Protein AF-A0A3P7KL81-F1 (afdb_monomer_lite)

Sequence (242 aa):
MMVVNSFQVENILLTAARTQEATVTPHLFKLIFSFYMKRSDFESAARAQYEYAFVLRTQAEQTPDLLLRRRDALAVASTLLDLLPEEDRFLSFPHVLDEEIESEGAMESSADITQEMIDVAMGDVIADELNMETPKRTATRKRMFILSAEKLCEEWVIANARVALLSTGEVPPTEPREIVDSLISIKNYDVALDVCRHCDVSICDVLYAVTREAIMVDADPPETPPGWVQLNQRRAGKLCIK

Radius of gyration: 22.72 Å; chains: 1; bounding box: 72×42×72 Å

Secondary structure (DSSP, 8-state):
-----HHHHHHHHHHHHHHS-TT-SS-HHHHHHHHHHHTT-HHHHHHHHHHHHHHHHT-SS--HHHHHHHHHHHHHHHHHHHTS-GGG-EEEEEE---------------PPPPHHHHHHHHHGGGS------PPP------EEEEEEHHHHHHHHHHHHHHHHHGGGSSPPPSSHHHHHHHHHHTT-HHHHHHHHHHTT--SHHHHHHHHHHHHHHHHS--SS--HHHHHHHHHHHHHT--

InterPro domains:
  IPR021717 Nucleoporin Nup120/160 [PTHR21286] (8-199)
  IPR056535 NUP160, middle TPR domain [PF23354] (8-83)

Organism: Strongylus vulgaris (NCBI:txid40348)

Foldseek 3Di:
DDPPPPVVVLVVLLVVLLPDQLPDPPGSLVVSLVVCVVVVNLLSNLVSLQSSLVSLVLDPDNDLVSLVSSLVSLVSSLVSLVVDDPVRSKHKDFQQDPDPPPDDDDDDDDDDDDPVNVNVSSVVVPDDDDDDDDDDPDPGPTDIDIGGSLNSLLVSLQSVLQSVLVVVVDRRDNDLASSLVSCLVVVVLVSSVSSVVRPVDDCVVSVVSVVVVVVVCVVPPDPDHDPNVVVVVVVVVVVPPD

pLDDT: mean 75.13, std 22.26, range [27.27, 97.0]

Structu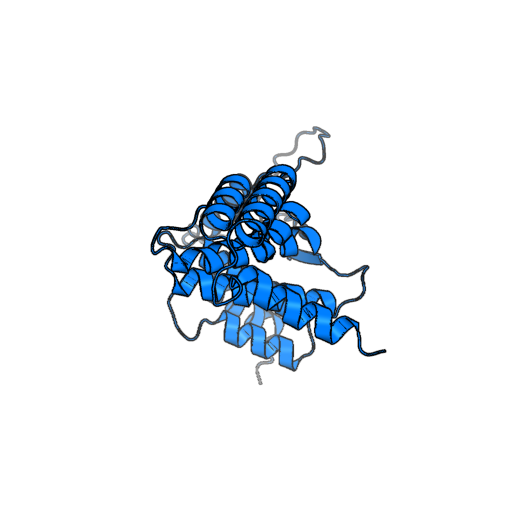re (mmCIF, N/CA/C/O backbone):
data_AF-A0A3P7KL81-F1
#
_entry.id   AF-A0A3P7KL81-F1
#
loop_
_atom_site.group_PDB
_atom_site.id
_atom_site.type_symbol
_atom_site.label_atom_id
_atom_site.label_alt_id
_atom_site.label_comp_id
_atom_site.label_asym_id
_atom_site.label_entity_id
_atom_site.label_seq_id
_atom_site.pdbx_PDB_ins_code
_atom_site.Cartn_x
_atom_site.Cartn_y
_atom_site.Cartn_z
_atom_site.occupancy
_atom_site.B_iso_or_equiv
_atom_site.auth_seq_id
_atom_site.auth_comp_id
_atom_site.auth_asym_id
_atom_site.auth_atom_id
_atom_site.pdbx_PDB_model_num
ATOM 1 N N . MET A 1 1 ? 13.864 -4.286 -44.455 1.00 34.56 1 MET A N 1
ATOM 2 C CA . MET A 1 1 ? 12.922 -4.629 -43.372 1.00 34.56 1 MET A CA 1
ATOM 3 C C . MET A 1 1 ? 13.719 -4.552 -42.078 1.00 34.56 1 MET A C 1
ATOM 5 O O . MET A 1 1 ? 14.526 -5.434 -41.825 1.00 34.56 1 MET A O 1
ATOM 9 N N . MET A 1 2 ? 13.663 -3.416 -41.378 1.00 36.50 2 MET A N 1
ATOM 10 C CA . MET A 1 2 ? 14.463 -3.201 -40.169 1.00 36.50 2 MET A CA 1
ATOM 11 C C . MET A 1 2 ? 13.857 -4.029 -39.040 1.00 36.50 2 MET A C 1
ATOM 13 O O . MET A 1 2 ? 12.772 -3.716 -38.557 1.00 36.50 2 MET A O 1
ATOM 17 N N . VAL A 1 3 ? 14.553 -5.091 -38.641 1.00 41.28 3 VAL A N 1
ATOM 18 C CA . VAL A 1 3 ? 14.348 -5.721 -37.337 1.00 41.28 3 VAL A CA 1
ATOM 19 C C . VAL A 1 3 ? 14.893 -4.722 -36.325 1.00 41.28 3 VAL A C 1
ATOM 21 O O . VAL A 1 3 ? 16.061 -4.774 -35.952 1.00 41.28 3 VAL A O 1
ATOM 24 N N . VAL A 1 4 ? 14.085 -3.722 -35.971 1.00 49.28 4 VAL A N 1
ATOM 25 C CA . VAL A 1 4 ? 14.384 -2.904 -34.799 1.00 49.28 4 VAL A CA 1
ATOM 26 C C . VAL A 1 4 ? 14.346 -3.882 -33.635 1.00 49.28 4 VAL A C 1
ATOM 28 O O . VAL A 1 4 ? 13.334 -4.548 -33.412 1.00 49.28 4 VAL A O 1
ATOM 31 N N . ASN A 1 5 ? 15.492 -4.056 -32.985 1.00 58.38 5 ASN A N 1
ATOM 32 C CA . ASN A 1 5 ? 15.657 -5.010 -31.902 1.00 58.38 5 ASN A CA 1
ATOM 33 C C . ASN A 1 5 ? 14.595 -4.677 -30.844 1.00 58.38 5 ASN A C 1
ATOM 35 O O . ASN A 1 5 ? 14.585 -3.557 -30.336 1.00 58.38 5 ASN A O 1
ATOM 39 N N . SER A 1 6 ? 13.676 -5.596 -30.544 1.00 63.47 6 SER A N 1
ATOM 40 C CA . SER A 1 6 ? 12.559 -5.347 -29.612 1.00 63.47 6 SER A CA 1
ATOM 41 C C . SER A 1 6 ? 13.048 -4.793 -28.269 1.00 63.47 6 SER A C 1
ATOM 43 O O . SER A 1 6 ? 12.445 -3.880 -27.715 1.00 63.47 6 SER A O 1
ATOM 45 N N . PHE A 1 7 ? 14.221 -5.254 -27.836 1.00 66.62 7 PHE A N 1
ATOM 46 C CA . PHE A 1 7 ? 14.947 -4.781 -26.660 1.00 66.62 7 PHE A CA 1
ATOM 47 C C . PHE A 1 7 ? 15.371 -3.300 -26.718 1.00 66.62 7 PHE A C 1
ATOM 49 O O . PHE A 1 7 ? 15.352 -2.604 -25.709 1.00 66.62 7 PHE A O 1
ATOM 56 N N . GLN A 1 8 ? 15.749 -2.783 -27.893 1.00 73.38 8 GLN A N 1
ATOM 57 C CA . GLN A 1 8 ? 16.114 -1.369 -28.046 1.00 73.38 8 GLN A CA 1
ATOM 58 C C . GLN A 1 8 ? 14.891 -0.463 -27.916 1.00 73.38 8 GLN A C 1
ATOM 60 O O . GLN A 1 8 ? 14.969 0.574 -27.266 1.00 73.38 8 GLN A O 1
ATOM 65 N N . VAL A 1 9 ? 13.759 -0.866 -28.500 1.00 76.38 9 VAL A N 1
ATOM 66 C CA . VAL A 1 9 ? 12.502 -0.110 -28.392 1.00 76.38 9 VAL A CA 1
ATOM 67 C C . VAL A 1 9 ? 12.025 -0.077 -26.944 1.00 76.38 9 VAL A C 1
ATOM 69 O O . VAL A 1 9 ? 11.626 0.972 -26.456 1.00 76.38 9 VAL A O 1
ATOM 72 N N . GLU A 1 10 ? 12.114 -1.208 -26.248 1.00 78.12 10 GLU A N 1
ATOM 73 C CA . GLU A 1 10 ? 11.740 -1.332 -24.840 1.00 78.12 10 GLU A CA 1
ATOM 74 C C . GLU A 1 10 ? 12.553 -0.393 -23.941 1.00 78.12 10 GLU A C 1
ATOM 76 O O . GLU A 1 10 ? 11.970 0.375 -23.179 1.00 78.12 10 GLU A O 1
ATOM 81 N N . ASN A 1 11 ? 13.879 -0.359 -24.106 1.00 76.94 11 ASN A N 1
ATOM 82 C CA . ASN A 1 11 ? 14.737 0.556 -23.351 1.00 76.94 11 ASN A CA 1
ATOM 83 C C . ASN A 1 11 ? 14.434 2.028 -23.653 1.00 76.94 11 ASN A C 1
ATOM 85 O O . ASN A 1 11 ? 14.380 2.834 -22.731 1.00 76.94 11 ASN A O 1
ATOM 89 N N . ILE A 1 12 ? 14.192 2.386 -24.920 1.00 81.81 12 ILE A N 1
ATOM 90 C CA . ILE A 1 12 ? 13.828 3.762 -25.293 1.00 81.81 12 ILE A CA 1
ATOM 91 C C . ILE A 1 12 ? 12.500 4.162 -24.642 1.00 81.81 12 ILE A C 1
ATOM 93 O O . ILE A 1 12 ? 12.385 5.264 -24.109 1.00 81.81 12 ILE A O 1
ATOM 97 N N . LEU A 1 13 ? 11.503 3.272 -24.658 1.00 83.00 13 LEU A N 1
ATOM 98 C CA . LEU A 1 13 ? 10.205 3.525 -24.034 1.00 83.00 13 LEU A CA 1
ATOM 99 C C . LEU A 1 13 ? 10.315 3.639 -22.512 1.00 83.00 13 LEU A C 1
ATOM 101 O O . LEU A 1 13 ? 9.676 4.516 -21.941 1.00 83.00 13 LEU A O 1
A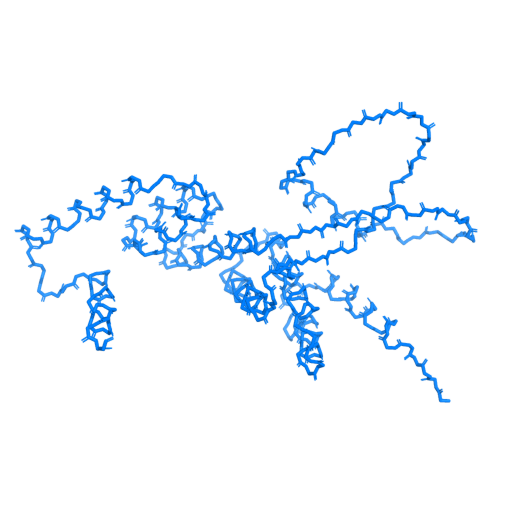TOM 105 N N . LEU A 1 14 ? 11.126 2.804 -21.859 1.00 81.88 14 LEU A N 1
ATOM 106 C CA . LEU A 1 14 ? 11.373 2.894 -20.417 1.00 81.88 14 LEU A CA 1
ATOM 107 C C . LEU A 1 14 ? 12.063 4.211 -20.050 1.00 81.88 14 LEU A C 1
ATOM 109 O O . LEU A 1 14 ? 11.601 4.902 -19.147 1.00 81.88 14 LEU A O 1
ATOM 113 N N . THR A 1 15 ? 13.107 4.609 -20.781 1.00 82.44 15 THR A N 1
ATOM 114 C CA . THR A 1 15 ? 13.774 5.901 -20.561 1.00 82.44 15 THR A CA 1
ATOM 115 C C . THR A 1 15 ? 12.809 7.066 -20.771 1.00 82.44 15 THR A C 1
ATOM 117 O O . THR A 1 15 ? 12.726 7.947 -19.922 1.00 82.44 15 THR A O 1
ATOM 120 N N . ALA A 1 16 ? 12.012 7.042 -21.843 1.00 82.94 16 ALA A N 1
ATOM 121 C CA . ALA A 1 16 ? 11.000 8.065 -22.096 1.00 82.94 16 ALA A CA 1
ATOM 122 C C . ALA A 1 16 ? 9.890 8.083 -21.030 1.00 82.94 16 ALA A C 1
ATOM 124 O O . ALA A 1 16 ? 9.348 9.138 -20.722 1.00 82.94 16 ALA A O 1
ATOM 125 N N . ALA A 1 17 ? 9.539 6.929 -20.454 1.00 83.25 17 ALA A N 1
ATOM 126 C CA . ALA A 1 17 ? 8.537 6.844 -19.396 1.00 83.25 17 ALA A CA 1
ATOM 127 C C . ALA A 1 17 ? 9.056 7.422 -18.076 1.00 83.25 17 ALA A C 1
ATOM 129 O O . ALA A 1 17 ? 8.276 8.002 -17.329 1.00 83.25 17 ALA A O 1
ATOM 130 N N . ARG A 1 18 ? 10.356 7.286 -17.798 1.00 81.88 18 ARG A N 1
ATOM 131 C CA . ARG A 1 18 ? 11.005 7.848 -16.604 1.00 81.88 18 ARG A CA 1
ATOM 132 C C . ARG A 1 18 ? 11.120 9.370 -16.657 1.00 81.88 18 ARG A C 1
ATOM 134 O O . ARG A 1 18 ? 11.041 10.008 -15.616 1.00 81.88 18 ARG A O 1
ATOM 141 N N . THR A 1 19 ? 11.288 9.944 -17.848 1.00 80.94 19 THR A N 1
ATOM 142 C CA . THR A 1 19 ? 11.385 11.401 -18.047 1.00 80.94 19 THR A CA 1
ATOM 143 C C . THR A 1 19 ? 10.033 12.081 -18.259 1.00 80.94 19 THR A C 1
ATOM 145 O O . THR A 1 19 ? 9.950 13.308 -18.260 1.00 80.94 19 THR A O 1
ATOM 148 N N . GLN A 1 20 ? 8.963 11.306 -18.448 1.00 81.25 20 GLN A N 1
ATOM 149 C CA . GLN A 1 20 ? 7.618 11.836 -18.611 1.00 81.25 20 GLN A CA 1
ATOM 150 C C . GLN A 1 20 ? 7.089 12.423 -17.294 1.00 81.25 20 GLN A C 1
ATOM 152 O O . GLN A 1 20 ? 7.238 11.835 -16.226 1.00 81.25 20 GLN A O 1
ATOM 157 N N . GLU A 1 21 ? 6.397 13.561 -17.379 1.00 76.88 21 GLU A N 1
ATOM 158 C CA . GLU A 1 21 ? 5.685 14.125 -16.233 1.00 76.88 21 GLU A CA 1
ATOM 159 C C . GLU A 1 21 ? 4.601 13.162 -15.719 1.00 76.88 21 GLU A C 1
ATOM 161 O O . GLU A 1 21 ? 3.738 12.688 -16.468 1.00 76.88 21 GLU A O 1
ATOM 166 N N . ALA A 1 22 ? 4.591 12.929 -14.406 1.00 73.75 22 ALA A N 1
ATOM 167 C CA . ALA A 1 22 ? 3.709 11.956 -13.761 1.00 73.75 22 ALA A CA 1
ATOM 168 C C . ALA A 1 22 ? 2.204 12.278 -13.889 1.00 73.75 22 ALA A C 1
ATOM 170 O O . ALA A 1 22 ? 1.345 11.400 -13.735 1.00 73.75 22 ALA A O 1
ATOM 171 N N . THR A 1 23 ? 1.874 13.539 -14.171 1.00 74.69 23 THR A N 1
ATOM 172 C CA . THR A 1 23 ? 0.508 14.055 -14.339 1.00 74.69 23 THR A CA 1
ATOM 173 C C . THR A 1 23 ? -0.091 13.705 -15.706 1.00 74.69 23 THR A C 1
ATOM 175 O O . THR A 1 23 ? -1.320 13.685 -15.860 1.00 74.69 23 THR A O 1
ATOM 178 N N . VAL A 1 24 ? 0.739 13.357 -16.698 1.00 80.94 24 VAL A N 1
ATOM 179 C CA . VAL A 1 24 ? 0.282 13.067 -18.060 1.00 80.94 24 VAL A CA 1
ATOM 180 C C . VAL A 1 24 ? -0.557 11.793 -18.083 1.00 80.94 24 VAL A C 1
ATOM 182 O O . VAL A 1 24 ? -0.181 10.733 -17.579 1.00 80.94 24 VAL A O 1
ATOM 185 N N . THR A 1 25 ? -1.739 11.894 -18.692 1.00 79.56 25 THR A N 1
ATOM 186 C CA . THR A 1 25 ? -2.688 10.786 -18.804 1.00 79.56 25 THR A CA 1
ATOM 187 C C . THR A 1 25 ? -3.046 10.573 -20.283 1.00 79.56 25 THR A C 1
ATOM 189 O O . THR A 1 25 ? -3.575 11.500 -20.891 1.00 79.56 25 THR A O 1
ATOM 192 N N . PRO A 1 26 ? -2.809 9.384 -20.879 1.00 79.25 26 PRO A N 1
ATOM 193 C CA . PRO A 1 26 ? -2.227 8.175 -20.288 1.00 79.25 26 PRO A CA 1
ATOM 194 C C . PRO A 1 26 ? -0.693 8.241 -20.145 1.00 79.25 26 PRO A C 1
ATOM 196 O O . PRO A 1 26 ? 0.009 8.676 -21.052 1.00 79.25 26 PRO A O 1
ATOM 199 N N . HIS A 1 27 ? -0.181 7.750 -19.013 1.00 85.94 27 HIS A N 1
ATOM 200 C CA . HIS A 1 27 ? 1.258 7.645 -18.753 1.00 85.94 27 HIS A CA 1
ATOM 201 C C . HIS A 1 27 ? 1.883 6.478 -19.534 1.00 85.94 27 HIS A C 1
ATOM 203 O O . HIS A 1 27 ? 1.263 5.414 -19.643 1.00 85.94 27 HIS A O 1
ATOM 209 N N . LEU A 1 28 ? 3.115 6.628 -20.028 1.00 86.12 28 LEU A N 1
ATOM 210 C CA . LEU A 1 28 ? 3.773 5.636 -20.885 1.00 86.12 28 LEU A CA 1
ATOM 211 C C . LEU A 1 28 ? 4.013 4.297 -20.172 1.00 86.12 28 LEU A C 1
ATOM 213 O O . LEU A 1 28 ? 3.846 3.241 -20.781 1.00 86.12 28 LEU A O 1
ATOM 217 N N . PHE A 1 29 ? 4.255 4.312 -18.857 1.00 87.25 29 PHE A N 1
ATOM 218 C CA . PHE A 1 29 ? 4.287 3.091 -18.038 1.00 87.25 29 PHE A CA 1
ATOM 219 C C . PHE A 1 29 ? 3.019 2.232 -18.149 1.00 87.25 29 PHE A C 1
ATOM 221 O O . PHE A 1 29 ? 3.119 1.011 -18.095 1.00 87.25 29 PHE A O 1
ATOM 228 N N . LYS A 1 30 ? 1.832 2.815 -18.382 1.00 87.06 30 LYS A N 1
ATOM 229 C CA . LYS A 1 30 ? 0.606 2.023 -18.607 1.00 87.06 30 LYS A CA 1
ATOM 230 C C . LYS A 1 30 ? 0.660 1.256 -19.928 1.00 87.06 30 LYS A C 1
ATOM 232 O O . LYS A 1 30 ? 0.188 0.121 -19.995 1.00 87.06 30 LYS A O 1
ATOM 237 N N . LEU A 1 31 ? 1.244 1.856 -20.968 1.00 88.19 31 LEU A N 1
ATOM 238 C CA . LEU A 1 31 ? 1.453 1.195 -22.255 1.00 88.19 31 LEU A CA 1
ATOM 239 C C . LEU A 1 31 ? 2.475 0.061 -22.111 1.00 88.19 31 LEU A C 1
ATOM 241 O O . LEU A 1 31 ? 2.194 -1.063 -22.524 1.00 88.19 31 LEU A O 1
ATOM 245 N N . ILE A 1 32 ? 3.609 0.339 -21.466 1.00 88.69 32 ILE A N 1
ATOM 246 C CA . ILE A 1 32 ? 4.675 -0.640 -21.207 1.00 88.69 32 ILE A CA 1
ATOM 247 C C . ILE A 1 32 ? 4.139 -1.820 -20.385 1.00 88.69 32 ILE A C 1
ATOM 249 O O . ILE A 1 32 ? 4.298 -2.976 -20.770 1.00 88.69 32 ILE A O 1
ATOM 253 N N . PHE A 1 33 ? 3.396 -1.537 -19.316 1.00 89.81 33 PHE A N 1
ATOM 254 C CA . PHE A 1 33 ? 2.709 -2.552 -18.525 1.00 89.81 33 PHE A CA 1
ATOM 255 C C . PHE A 1 33 ? 1.780 -3.427 -19.376 1.00 89.81 33 PHE A C 1
ATOM 257 O O . PHE A 1 33 ? 1.834 -4.654 -19.300 1.00 89.81 33 PHE A O 1
ATOM 264 N N . SER A 1 34 ? 0.942 -2.815 -20.223 1.00 88.69 34 SER A N 1
ATOM 265 C CA . SER A 1 34 ? 0.023 -3.568 -21.084 1.00 88.69 34 SER A CA 1
ATOM 266 C C . SER A 1 34 ? 0.760 -4.486 -22.066 1.00 88.69 34 SER A C 1
ATOM 268 O O . SER A 1 34 ? 0.289 -5.587 -22.354 1.00 88.69 34 SER A O 1
ATOM 270 N N . PHE A 1 35 ? 1.940 -4.070 -22.534 1.00 89.25 35 PHE A N 1
ATOM 271 C CA . PHE A 1 35 ? 2.803 -4.871 -23.392 1.00 89.25 35 PHE A CA 1
ATOM 272 C C . PHE A 1 35 ? 3.376 -6.090 -22.654 1.00 89.25 35 PHE A C 1
ATOM 274 O O . PHE A 1 35 ? 3.275 -7.204 -23.172 1.00 89.25 35 PHE A O 1
ATOM 281 N N . TYR A 1 36 ? 3.896 -5.922 -21.434 1.00 89.94 36 TYR A N 1
ATOM 282 C CA . TYR A 1 36 ? 4.396 -7.044 -20.628 1.00 89.94 36 TYR A CA 1
ATOM 283 C C . TYR A 1 36 ? 3.291 -8.027 -20.236 1.00 89.94 36 TYR A C 1
ATOM 285 O O . TYR A 1 36 ? 3.453 -9.237 -20.405 1.00 89.94 36 TYR A O 1
ATOM 293 N N . MET A 1 37 ? 2.117 -7.522 -19.847 1.00 89.81 37 MET A N 1
ATOM 294 C CA . MET A 1 37 ? 0.949 -8.359 -19.555 1.00 89.81 37 MET A CA 1
ATOM 295 C C . MET A 1 37 ? 0.522 -9.207 -20.758 1.00 89.81 37 MET A C 1
ATOM 297 O O . MET A 1 37 ? 0.142 -10.365 -20.597 1.00 89.81 37 MET A O 1
ATOM 301 N N . LYS A 1 38 ? 0.613 -8.668 -21.984 1.00 90.38 38 LYS A N 1
ATOM 302 C CA . LYS A 1 38 ? 0.333 -9.430 -23.213 1.00 90.38 38 LYS A CA 1
ATOM 303 C C . LYS A 1 38 ? 1.352 -10.533 -23.491 1.00 90.38 38 LYS A C 1
ATOM 305 O O . LYS A 1 38 ? 1.001 -11.501 -24.160 1.00 90.38 38 LYS A O 1
ATOM 310 N N . ARG A 1 39 ? 2.582 -10.395 -22.996 1.00 89.00 39 ARG A N 1
ATOM 311 C CA . ARG A 1 39 ? 3.653 -11.395 -23.119 1.00 89.00 39 ARG A CA 1
ATOM 312 C C . ARG A 1 39 ? 3.687 -12.384 -21.952 1.00 89.00 39 ARG A C 1
ATOM 314 O O . ARG A 1 39 ? 4.533 -13.270 -21.969 1.00 89.00 39 ARG A O 1
ATOM 321 N N . SER A 1 40 ? 2.785 -12.235 -20.977 1.00 88.00 40 SER A N 1
ATOM 322 C CA . SER A 1 40 ? 2.790 -12.996 -19.721 1.00 88.00 40 SER A CA 1
ATOM 323 C C . SER A 1 40 ? 4.110 -12.872 -18.949 1.00 88.00 40 SER A C 1
ATOM 325 O O . SER A 1 40 ? 4.486 -13.778 -18.215 1.00 88.00 40 SER A O 1
ATOM 327 N N . ASP A 1 41 ? 4.805 -11.745 -19.117 1.00 88.44 41 ASP A N 1
ATOM 328 C CA . ASP A 1 41 ? 6.008 -11.414 -18.358 1.00 88.44 41 ASP A CA 1
ATOM 329 C C . ASP A 1 41 ? 5.595 -10.626 -17.109 1.00 88.44 41 ASP A C 1
ATOM 331 O O . ASP A 1 41 ? 5.440 -9.401 -17.141 1.00 88.44 41 ASP A O 1
ATOM 335 N N . PHE A 1 42 ? 5.316 -11.356 -16.028 1.00 89.12 42 PHE A N 1
ATOM 336 C CA . PHE A 1 42 ? 4.807 -10.775 -14.785 1.00 89.12 42 PHE A CA 1
ATOM 337 C C . PHE A 1 42 ? 5.886 -10.029 -13.996 1.00 89.12 42 PHE A C 1
ATOM 339 O O . PHE A 1 42 ? 5.568 -9.013 -13.382 1.00 89.12 42 PHE A O 1
ATOM 346 N N . GLU A 1 43 ? 7.148 -10.465 -14.060 1.00 88.44 43 GLU A N 1
ATOM 347 C CA . GLU A 1 43 ? 8.267 -9.790 -13.391 1.00 88.44 43 GLU A CA 1
ATOM 348 C C . GLU A 1 43 ? 8.486 -8.396 -13.994 1.00 88.44 43 GLU A C 1
ATOM 350 O O . GLU A 1 43 ? 8.481 -7.390 -13.280 1.00 88.44 43 GLU A O 1
ATOM 355 N N . SER A 1 44 ? 8.590 -8.305 -15.324 1.00 87.50 44 SER A N 1
ATOM 356 C CA . SER A 1 44 ? 8.765 -7.017 -16.003 1.00 87.50 44 SER A CA 1
ATOM 357 C C . SER A 1 44 ? 7.527 -6.125 -15.871 1.00 87.50 44 SER A C 1
ATOM 359 O O . SER A 1 44 ? 7.653 -4.906 -15.732 1.00 87.50 44 SER A O 1
ATOM 361 N N . ALA A 1 45 ? 6.324 -6.712 -15.846 1.00 90.12 45 ALA A N 1
ATOM 362 C CA . ALA A 1 45 ? 5.090 -5.976 -15.582 1.00 90.12 45 ALA A CA 1
ATOM 363 C C . ALA A 1 45 ? 5.053 -5.388 -14.160 1.00 90.12 45 ALA A C 1
ATOM 365 O O . ALA A 1 45 ? 4.692 -4.219 -13.998 1.00 90.12 45 ALA A O 1
ATOM 366 N N . ALA A 1 46 ? 5.447 -6.167 -13.148 1.00 90.19 46 ALA A N 1
ATOM 367 C CA . ALA A 1 46 ? 5.533 -5.720 -11.761 1.00 90.19 46 ALA A CA 1
ATOM 368 C C . ALA A 1 46 ? 6.589 -4.619 -11.598 1.00 90.19 46 ALA A C 1
ATOM 370 O O . ALA A 1 46 ? 6.304 -3.580 -11.002 1.00 90.19 46 ALA A O 1
ATOM 371 N N . ARG A 1 47 ? 7.762 -4.785 -12.225 1.00 88.56 47 ARG A N 1
ATOM 372 C CA . ARG A 1 47 ? 8.825 -3.770 -12.274 1.00 88.56 47 ARG A CA 1
ATOM 373 C C . ARG A 1 47 ? 8.323 -2.454 -12.865 1.00 88.56 47 ARG A C 1
ATOM 375 O O . ARG A 1 47 ? 8.507 -1.407 -12.256 1.00 88.56 47 ARG A O 1
ATOM 382 N N . ALA A 1 48 ? 7.646 -2.497 -14.013 1.00 89.44 48 ALA A N 1
ATOM 383 C CA . ALA A 1 48 ? 7.118 -1.297 -14.662 1.00 89.44 48 ALA A CA 1
ATOM 384 C C . ALA A 1 48 ? 6.083 -0.558 -13.794 1.00 89.44 48 ALA A C 1
ATOM 386 O O . ALA A 1 48 ? 6.049 0.671 -13.783 1.00 89.44 48 ALA A O 1
ATOM 387 N N . GLN A 1 49 ? 5.243 -1.292 -13.055 1.00 91.44 49 GLN A N 1
ATOM 388 C CA . GLN A 1 49 ? 4.280 -0.694 -12.124 1.00 91.44 49 GLN A CA 1
ATOM 389 C C . GLN A 1 49 ? 4.955 -0.104 -10.887 1.00 91.44 49 GLN A C 1
ATOM 391 O O . GLN A 1 49 ? 4.559 0.968 -10.431 1.00 91.44 49 GLN A O 1
ATOM 396 N N . TYR A 1 50 ? 6.001 -0.753 -10.377 1.00 90.56 50 TYR A N 1
ATOM 397 C CA . TYR A 1 50 ? 6.796 -0.203 -9.287 1.00 90.56 50 TYR A CA 1
ATOM 398 C C . TYR A 1 50 ? 7.541 1.073 -9.703 1.00 90.56 50 TYR A C 1
ATOM 400 O O . TYR A 1 50 ? 7.467 2.075 -8.997 1.00 90.56 50 TYR A O 1
ATOM 408 N N . GLU A 1 51 ? 8.185 1.094 -10.876 1.00 87.44 51 GLU A N 1
ATOM 409 C CA . GLU A 1 51 ? 8.823 2.312 -11.401 1.00 87.44 51 GLU A CA 1
ATOM 410 C C . GLU A 1 51 ? 7.801 3.441 -11.588 1.00 87.44 51 GLU A C 1
ATOM 412 O O . GLU A 1 51 ? 8.074 4.590 -11.244 1.00 87.44 51 GLU A O 1
ATOM 417 N N . TYR A 1 52 ? 6.590 3.123 -12.054 1.00 89.25 52 TYR A N 1
ATOM 418 C CA . TYR A 1 52 ? 5.517 4.110 -12.128 1.00 89.25 52 TYR A CA 1
ATOM 419 C C . TYR A 1 52 ? 5.133 4.656 -10.747 1.00 89.25 52 TYR A C 1
ATOM 421 O O . TYR A 1 52 ? 5.030 5.870 -10.573 1.00 89.25 52 TYR A O 1
ATOM 429 N N . ALA A 1 53 ? 4.957 3.783 -9.751 1.00 89.06 53 ALA A N 1
ATOM 430 C CA . ALA A 1 53 ? 4.678 4.188 -8.375 1.00 89.06 53 ALA A CA 1
ATOM 431 C C . ALA A 1 53 ? 5.789 5.076 -7.790 1.00 89.06 53 ALA A C 1
ATOM 433 O O . ALA A 1 53 ? 5.497 6.024 -7.058 1.00 89.06 53 ALA A O 1
ATOM 434 N N . PHE A 1 54 ? 7.043 4.799 -8.146 1.00 86.44 54 PHE A N 1
ATOM 435 C CA . PHE A 1 54 ? 8.196 5.598 -7.754 1.00 86.44 54 PHE A CA 1
ATOM 436 C C . PHE A 1 54 ? 8.170 6.996 -8.384 1.00 86.44 54 PHE A C 1
ATOM 438 O O . PHE A 1 54 ? 8.295 7.988 -7.673 1.00 86.44 54 PHE A O 1
ATOM 445 N N . VAL A 1 55 ? 7.920 7.103 -9.692 1.00 86.31 55 VAL A N 1
ATOM 446 C CA . VAL A 1 55 ? 7.804 8.404 -10.384 1.00 86.31 55 VAL A CA 1
ATOM 447 C C . VAL A 1 55 ? 6.667 9.260 -9.811 1.00 86.31 55 VAL A C 1
ATOM 449 O O . VAL A 1 55 ? 6.770 10.486 -9.753 1.00 86.31 55 VAL A O 1
ATOM 452 N N . LEU A 1 56 ? 5.584 8.633 -9.336 1.00 86.25 56 LEU A N 1
ATOM 453 C CA . LEU A 1 56 ? 4.507 9.333 -8.626 1.00 86.25 56 LEU A CA 1
ATOM 454 C C . LEU A 1 56 ? 4.949 9.831 -7.237 1.00 86.25 56 LEU A C 1
ATOM 456 O O . LEU A 1 56 ? 4.485 10.878 -6.784 1.00 86.25 56 LEU A O 1
ATOM 460 N N . ARG A 1 57 ? 5.841 9.102 -6.555 1.00 84.56 57 ARG A N 1
ATOM 461 C CA . ARG A 1 57 ? 6.381 9.468 -5.235 1.00 84.56 57 ARG A CA 1
ATOM 462 C C . ARG A 1 57 ? 7.305 10.683 -5.301 1.00 84.56 57 ARG A C 1
ATOM 464 O O . ARG A 1 57 ? 7.258 11.499 -4.391 1.00 84.56 57 ARG A O 1
ATOM 471 N N . THR A 1 58 ? 8.115 10.805 -6.351 1.00 81.25 58 THR A N 1
ATOM 472 C CA . THR A 1 58 ? 9.114 11.881 -6.494 1.00 81.25 58 THR A CA 1
ATOM 473 C C . THR A 1 58 ? 8.526 13.230 -6.912 1.00 81.25 58 THR A C 1
ATOM 475 O O . THR A 1 58 ? 9.246 14.223 -6.976 1.00 81.25 58 THR A O 1
ATOM 478 N N . GLN A 1 59 ? 7.218 13.303 -7.182 1.00 80.19 59 GLN A N 1
ATOM 479 C CA . GLN A 1 59 ? 6.548 14.572 -7.462 1.00 80.19 59 GLN A CA 1
ATOM 480 C C . GLN A 1 59 ? 6.569 15.482 -6.228 1.00 80.19 59 GLN A C 1
ATOM 482 O O . GLN A 1 59 ? 6.165 15.061 -5.141 1.00 80.19 59 GLN A O 1
ATOM 487 N N . ALA A 1 60 ? 6.981 16.739 -6.426 1.00 72.69 60 ALA A N 1
ATOM 488 C CA . ALA A 1 60 ? 7.105 17.740 -5.364 1.00 72.69 60 ALA A CA 1
ATOM 489 C C . ALA A 1 60 ? 5.780 17.998 -4.623 1.00 72.69 60 ALA A C 1
ATOM 491 O O . ALA A 1 60 ? 5.772 18.200 -3.412 1.00 72.69 60 ALA A O 1
ATOM 492 N N . GLU A 1 61 ? 4.655 17.946 -5.340 1.00 78.88 61 GLU A N 1
ATOM 493 C CA . GLU A 1 61 ? 3.318 18.089 -4.768 1.00 78.88 61 GLU A CA 1
ATOM 494 C C . GLU A 1 61 ? 2.572 16.750 -4.802 1.00 78.88 61 GLU A C 1
ATOM 496 O O . GLU A 1 61 ? 2.272 16.200 -5.864 1.00 78.88 61 GLU A O 1
ATOM 501 N N . GLN A 1 62 ? 2.241 16.222 -3.622 1.00 81.69 62 GLN A N 1
ATOM 502 C CA . GLN A 1 62 ? 1.491 14.974 -3.475 1.00 81.69 62 GLN A CA 1
ATOM 503 C C . GLN A 1 62 ? -0.013 15.265 -3.429 1.00 81.69 62 GLN A C 1
ATOM 505 O O . GLN A 1 62 ? -0.576 15.560 -2.375 1.00 81.69 62 GLN A O 1
ATOM 510 N N . THR A 1 63 ? -0.676 15.178 -4.582 1.00 87.38 63 THR A N 1
ATOM 511 C CA . THR A 1 63 ? -2.134 15.344 -4.675 1.00 87.38 63 THR A CA 1
ATOM 512 C C . THR A 1 63 ? -2.881 14.050 -4.306 1.00 87.38 63 THR A C 1
ATOM 514 O O . THR A 1 63 ? -2.325 12.953 -4.441 1.00 87.38 63 THR A O 1
ATOM 517 N N . PRO A 1 64 ? -4.162 14.128 -3.888 1.00 88.38 64 PRO A N 1
ATOM 518 C CA . PRO A 1 64 ? -4.980 12.945 -3.594 1.00 88.38 64 PRO A CA 1
ATOM 519 C C . PRO A 1 64 ? -5.035 11.938 -4.754 1.00 88.38 64 PRO A C 1
ATOM 521 O O . PRO A 1 64 ? -4.938 10.729 -4.541 1.00 88.38 64 PRO A O 1
ATOM 524 N N . ASP A 1 65 ? -5.121 12.435 -5.991 1.00 89.25 65 ASP A N 1
ATOM 525 C CA . ASP A 1 65 ? -5.144 11.600 -7.195 1.00 89.25 65 ASP A CA 1
ATOM 526 C C . ASP A 1 65 ? -3.825 10.846 -7.410 1.00 89.25 65 ASP A C 1
ATOM 528 O O . ASP A 1 65 ? -3.835 9.691 -7.842 1.00 89.25 65 ASP A O 1
ATOM 532 N N . LEU A 1 66 ? -2.682 11.470 -7.101 1.00 89.12 66 LEU A N 1
ATOM 533 C CA . LEU A 1 66 ? -1.373 10.821 -7.192 1.00 89.12 66 LEU A CA 1
ATOM 534 C C . LEU A 1 66 ? -1.221 9.725 -6.134 1.00 89.12 66 LEU A C 1
ATOM 536 O O . LEU A 1 66 ? -0.750 8.636 -6.461 1.00 89.12 66 LEU A O 1
ATOM 540 N N . LEU A 1 67 ? -1.687 9.964 -4.904 1.00 89.88 67 LEU A N 1
ATOM 541 C CA . LEU A 1 67 ? -1.677 8.962 -3.833 1.00 89.88 67 LEU A CA 1
ATOM 542 C C . LEU A 1 67 ? -2.534 7.740 -4.190 1.00 89.88 67 LEU A C 1
ATOM 544 O O . LEU A 1 67 ? -2.089 6.604 -4.011 1.00 89.88 67 LEU A O 1
ATOM 548 N N . LEU A 1 68 ? -3.719 7.961 -4.768 1.00 92.25 68 LEU A N 1
ATOM 549 C CA . LEU A 1 68 ? -4.583 6.890 -5.274 1.00 92.25 68 LEU A CA 1
ATOM 550 C C . LEU A 1 68 ? -3.893 6.078 -6.374 1.00 92.25 68 LEU A C 1
ATOM 552 O O . LEU A 1 68 ? -3.801 4.854 -6.274 1.00 92.25 68 LEU A O 1
ATOM 556 N N . ARG A 1 69 ? -3.349 6.754 -7.394 1.00 91.62 69 ARG A N 1
ATOM 557 C CA . ARG A 1 69 ? -2.635 6.095 -8.501 1.00 91.62 69 ARG A CA 1
ATOM 558 C C . ARG A 1 69 ? -1.414 5.319 -8.012 1.00 91.62 69 ARG A C 1
ATOM 560 O O . ARG A 1 69 ? -1.169 4.223 -8.508 1.00 91.62 69 ARG A O 1
ATOM 567 N N . ARG A 1 70 ? -0.671 5.860 -7.040 1.00 92.00 70 ARG A N 1
ATOM 568 C CA . ARG A 1 70 ? 0.502 5.204 -6.452 1.00 92.00 70 ARG A CA 1
ATOM 569 C C . ARG A 1 70 ? 0.101 3.943 -5.698 1.00 92.00 70 ARG A C 1
ATOM 571 O O . ARG A 1 70 ? 0.691 2.895 -5.943 1.00 92.00 70 ARG A O 1
ATOM 578 N N . ARG A 1 71 ? -0.913 4.019 -4.828 1.00 94.38 71 ARG A N 1
ATOM 579 C CA . ARG A 1 71 ? -1.455 2.843 -4.129 1.00 94.38 71 ARG A CA 1
ATOM 580 C C . ARG A 1 71 ? -1.864 1.762 -5.126 1.00 94.38 71 ARG A C 1
ATOM 582 O O . ARG A 1 71 ? -1.513 0.604 -4.932 1.00 94.38 71 ARG A O 1
ATOM 589 N N . ASP A 1 72 ? -2.587 2.133 -6.180 1.00 93.94 72 ASP A N 1
ATOM 590 C CA . ASP A 1 72 ? -3.082 1.178 -7.174 1.00 93.94 72 ASP A CA 1
ATOM 591 C C . ASP A 1 72 ? -1.937 0.530 -7.961 1.00 93.94 72 ASP A C 1
ATOM 593 O O . ASP A 1 72 ? -1.949 -0.680 -8.173 1.00 93.94 72 ASP A O 1
ATOM 597 N N . ALA A 1 73 ? -0.918 1.303 -8.346 1.00 93.00 73 ALA A N 1
ATOM 598 C CA . ALA A 1 73 ? 0.273 0.778 -9.010 1.00 93.00 73 ALA A CA 1
ATOM 599 C C . ALA A 1 73 ? 1.046 -0.207 -8.112 1.00 93.00 73 ALA A C 1
ATOM 601 O O . ALA A 1 73 ? 1.396 -1.298 -8.563 1.00 93.00 73 ALA A O 1
ATOM 602 N N . LEU A 1 74 ? 1.239 0.127 -6.830 1.00 93.50 74 LEU A N 1
ATOM 603 C CA . LEU A 1 74 ? 1.872 -0.764 -5.848 1.00 93.50 74 LEU A CA 1
ATOM 604 C C . LEU A 1 74 ? 1.041 -2.026 -5.592 1.00 93.50 74 LEU A C 1
ATOM 606 O O . LEU A 1 74 ? 1.599 -3.118 -5.521 1.00 93.50 74 LEU A O 1
ATOM 610 N N . ALA A 1 75 ? -0.287 -1.899 -5.522 1.00 94.00 75 ALA A N 1
ATOM 611 C CA . ALA A 1 75 ? -1.186 -3.040 -5.377 1.00 94.00 75 ALA A CA 1
ATOM 612 C C . ALA A 1 75 ? -1.039 -4.000 -6.565 1.00 94.00 75 ALA A C 1
ATOM 614 O O . ALA A 1 75 ? -0.879 -5.203 -6.377 1.00 94.00 75 ALA A O 1
ATOM 615 N N . VAL A 1 76 ? -1.031 -3.466 -7.792 1.00 93.88 76 VAL A N 1
ATOM 616 C CA . VAL A 1 76 ? -0.826 -4.270 -9.002 1.00 93.88 76 VAL A CA 1
ATOM 617 C C . VAL A 1 76 ? 0.549 -4.938 -8.974 1.00 93.88 76 VAL A C 1
ATOM 619 O O . VAL A 1 76 ? 0.624 -6.146 -9.183 1.00 93.88 76 VAL A O 1
ATOM 622 N N . ALA A 1 77 ? 1.619 -4.203 -8.662 1.00 92.38 77 ALA A N 1
ATOM 623 C CA . ALA A 1 77 ? 2.964 -4.770 -8.564 1.00 92.38 77 ALA A CA 1
ATOM 624 C C . ALA A 1 77 ? 3.036 -5.921 -7.542 1.00 92.38 77 ALA A C 1
ATOM 626 O O . ALA A 1 77 ? 3.555 -6.986 -7.870 1.00 92.38 77 ALA A O 1
ATOM 627 N N . SER A 1 78 ? 2.447 -5.746 -6.352 1.00 90.81 78 SER A N 1
ATOM 628 C CA . SER A 1 78 ? 2.402 -6.787 -5.318 1.00 90.81 78 SER A CA 1
ATOM 629 C C . SER A 1 78 ? 1.638 -8.019 -5.797 1.00 90.81 78 SER A C 1
ATOM 631 O O . SER A 1 78 ? 2.154 -9.129 -5.721 1.00 90.81 78 SER A O 1
ATOM 633 N N . THR A 1 79 ? 0.449 -7.835 -6.384 1.00 91.44 79 THR A N 1
ATOM 634 C CA . THR A 1 79 ? -0.346 -8.972 -6.880 1.00 91.44 79 THR A CA 1
ATOM 635 C C . THR A 1 79 ? 0.350 -9.744 -7.996 1.00 91.44 79 THR A C 1
ATOM 637 O O . THR A 1 79 ? 0.145 -10.945 -8.119 1.00 91.44 79 THR A O 1
ATOM 640 N N . LEU A 1 80 ? 1.168 -9.079 -8.816 1.00 90.81 80 LEU A N 1
ATOM 641 C CA . LEU A 1 80 ? 1.926 -9.730 -9.883 1.00 90.81 80 LEU A CA 1
ATOM 642 C C . LEU A 1 80 ? 3.103 -10.537 -9.339 1.00 90.81 80 LEU A C 1
ATOM 644 O O . LEU A 1 80 ? 3.370 -11.613 -9.866 1.00 90.81 80 LEU A O 1
ATOM 648 N N . LEU A 1 81 ? 3.767 -10.060 -8.281 1.00 88.81 81 LEU A N 1
ATOM 649 C CA . LEU A 1 81 ? 4.785 -10.847 -7.583 1.00 88.81 81 LEU A CA 1
ATOM 650 C C . LEU A 1 81 ? 4.186 -12.078 -6.899 1.00 88.81 81 LEU A C 1
ATOM 652 O O . LEU A 1 81 ? 4.806 -13.135 -6.919 1.00 88.81 81 LEU A O 1
ATOM 656 N N . ASP A 1 82 ? 2.969 -11.988 -6.359 1.00 87.94 82 ASP A N 1
ATOM 657 C CA . ASP A 1 82 ? 2.298 -13.141 -5.741 1.00 87.94 82 ASP A CA 1
ATOM 658 C C . ASP A 1 82 ? 1.995 -14.272 -6.741 1.00 87.94 82 ASP A C 1
ATOM 660 O O . ASP A 1 82 ? 1.845 -15.429 -6.340 1.00 87.94 82 ASP A O 1
ATOM 664 N N . LEU A 1 83 ? 1.930 -13.965 -8.045 1.00 88.31 83 LEU A N 1
ATOM 665 C CA . LEU A 1 83 ? 1.787 -14.966 -9.110 1.00 88.31 83 LEU A CA 1
ATOM 666 C C . LEU A 1 83 ? 3.091 -15.721 -9.405 1.00 88.31 83 LEU A C 1
ATOM 668 O O . LEU A 1 83 ? 3.047 -16.759 -10.069 1.00 88.31 83 LEU A O 1
ATOM 672 N N . LEU A 1 84 ? 4.236 -15.205 -8.952 1.00 86.44 84 LEU A N 1
ATOM 673 C CA . LEU A 1 84 ? 5.540 -15.829 -9.140 1.00 86.44 84 LEU A CA 1
ATOM 674 C C . LEU A 1 84 ? 5.823 -16.873 -8.039 1.00 86.44 84 LEU A C 1
ATOM 676 O O . LEU A 1 84 ? 5.273 -16.786 -6.928 1.00 86.44 84 LEU A O 1
ATOM 680 N N . PRO A 1 85 ? 6.684 -17.872 -8.324 1.00 85.75 85 PRO A N 1
ATOM 681 C CA . PRO A 1 85 ? 7.206 -18.786 -7.310 1.00 85.75 85 PRO A CA 1
ATOM 682 C C . PRO A 1 85 ? 7.836 -18.023 -6.143 1.00 85.75 85 PRO A C 1
ATOM 684 O O . PRO A 1 85 ? 8.403 -16.955 -6.346 1.00 85.75 85 PRO A O 1
ATOM 687 N N . GLU A 1 86 ? 7.775 -18.577 -4.928 1.00 83.44 86 GLU A N 1
ATOM 688 C CA . GLU A 1 86 ? 8.290 -17.918 -3.712 1.00 83.44 86 GLU A CA 1
ATOM 689 C C . GLU A 1 86 ? 9.763 -17.499 -3.824 1.00 83.44 86 GLU A C 1
ATOM 691 O O . GLU A 1 86 ? 10.143 -16.446 -3.318 1.00 83.44 86 GLU A O 1
ATOM 696 N N . GLU A 1 87 ? 10.563 -18.289 -4.540 1.00 82.69 87 GLU A N 1
ATOM 697 C CA . GLU A 1 87 ? 11.988 -18.050 -4.797 1.00 82.69 87 GLU A CA 1
ATOM 698 C C . GLU A 1 87 ? 12.237 -16.813 -5.682 1.00 82.69 87 GLU A C 1
ATOM 700 O O . GLU A 1 87 ? 13.275 -16.169 -5.550 1.00 82.69 87 GLU A O 1
ATOM 705 N N . ASP A 1 88 ? 11.260 -16.440 -6.515 1.00 81.81 88 ASP A N 1
ATOM 706 C CA . ASP A 1 88 ? 11.343 -15.363 -7.509 1.00 81.81 88 ASP A CA 1
ATOM 707 C C . ASP A 1 88 ? 10.538 -14.112 -7.102 1.00 81.81 88 ASP A C 1
ATOM 709 O O . ASP A 1 88 ? 10.310 -13.208 -7.909 1.00 81.81 88 ASP A O 1
ATOM 713 N N . ARG A 1 89 ? 10.081 -14.023 -5.843 1.00 85.69 89 ARG A N 1
ATOM 714 C CA . ARG A 1 89 ? 9.300 -12.879 -5.329 1.00 85.69 89 ARG A CA 1
ATOM 715 C C . ARG A 1 89 ? 10.174 -11.681 -4.968 1.00 85.69 89 ARG A C 1
ATOM 717 O O . ARG A 1 89 ? 10.194 -11.202 -3.830 1.00 85.69 89 ARG A O 1
ATOM 724 N N . PHE A 1 90 ? 10.893 -11.178 -5.956 1.00 84.00 90 PHE A N 1
ATOM 725 C CA . PHE A 1 90 ? 11.688 -9.968 -5.843 1.00 84.00 90 PHE A CA 1
ATOM 726 C C . PHE A 1 90 ? 11.684 -9.195 -7.159 1.00 84.00 90 PHE A C 1
ATOM 728 O O . PHE A 1 90 ? 11.523 -9.755 -8.239 1.00 84.00 90 PHE A O 1
ATOM 735 N N . LEU A 1 91 ? 11.888 -7.884 -7.076 1.00 83.56 91 LEU A N 1
ATOM 736 C CA . LEU A 1 91 ? 12.116 -7.046 -8.246 1.00 83.56 91 LEU A CA 1
ATOM 737 C C . LEU A 1 91 ? 13.594 -6.719 -8.338 1.00 83.56 91 LEU A C 1
ATOM 739 O O . LEU A 1 91 ? 14.171 -6.136 -7.423 1.00 83.56 91 LEU A O 1
ATOM 743 N N . SER A 1 92 ? 14.200 -7.081 -9.461 1.00 81.38 92 SER A N 1
ATOM 744 C CA . SER A 1 92 ? 15.582 -6.732 -9.761 1.00 81.38 92 SER A CA 1
ATOM 745 C C . SER A 1 92 ? 15.647 -5.483 -10.631 1.00 81.38 92 SER A C 1
ATOM 747 O O . SER A 1 92 ? 14.946 -5.389 -11.637 1.00 81.38 92 SER A O 1
ATOM 749 N N . PHE A 1 93 ? 16.504 -4.529 -10.287 1.00 75.81 93 PHE A N 1
ATOM 750 C CA . PHE A 1 93 ? 16.741 -3.330 -11.081 1.00 75.81 93 PHE A CA 1
ATOM 751 C C . PHE A 1 93 ? 18.222 -3.271 -11.461 1.00 75.81 93 PHE A C 1
ATOM 753 O O . PHE A 1 93 ? 19.088 -3.330 -10.579 1.00 75.81 93 PHE A O 1
ATOM 760 N N . PRO A 1 94 ? 18.548 -3.178 -12.761 1.00 65.31 94 PRO A N 1
ATOM 761 C CA . PRO A 1 94 ? 19.918 -2.945 -13.182 1.00 65.31 94 PRO A CA 1
ATOM 762 C C . PRO A 1 94 ? 20.314 -1.520 -12.783 1.00 65.31 94 PRO A C 1
ATOM 764 O O . PRO A 1 94 ? 19.849 -0.553 -13.382 1.00 65.31 94 PRO A O 1
ATOM 767 N N . HIS A 1 95 ? 21.170 -1.386 -11.770 1.00 54.16 95 HIS A N 1
ATOM 768 C CA . HIS A 1 95 ? 21.718 -0.097 -11.374 1.00 54.16 95 HIS A CA 1
ATOM 769 C C . HIS A 1 95 ? 22.868 0.249 -12.326 1.00 54.16 95 HIS A C 1
ATOM 771 O O . HIS A 1 95 ? 23.874 -0.466 -12.399 1.00 54.16 95 HIS A O 1
ATOM 777 N N . VAL A 1 96 ? 22.711 1.336 -13.080 1.00 40.28 96 VAL A N 1
ATOM 778 C CA . VAL A 1 96 ? 23.810 1.986 -13.800 1.00 40.28 96 VAL A CA 1
ATOM 779 C C . VAL A 1 96 ? 24.221 3.177 -12.941 1.00 40.28 96 VAL A C 1
ATOM 781 O O . VAL A 1 96 ? 23.656 4.251 -13.073 1.00 40.28 96 VAL A O 1
ATOM 784 N N . LEU A 1 97 ? 25.107 2.946 -11.972 1.00 39.81 97 LEU A N 1
ATOM 785 C CA . LEU A 1 97 ? 25.899 4.026 -11.387 1.00 39.81 97 LEU A CA 1
ATOM 786 C C . LEU A 1 97 ? 27.249 3.964 -12.083 1.00 39.81 97 LEU A C 1
ATOM 788 O O . LEU A 1 97 ? 27.922 2.929 -12.022 1.00 39.81 97 LEU A O 1
ATOM 792 N N . ASP A 1 98 ? 27.628 5.047 -12.747 1.00 36.66 98 ASP A N 1
ATOM 793 C CA . ASP A 1 98 ? 29.003 5.268 -13.170 1.00 36.66 98 ASP A CA 1
ATOM 794 C C . ASP A 1 98 ? 29.827 5.616 -11.924 1.00 36.66 98 ASP A C 1
ATOM 796 O O . ASP A 1 98 ? 30.170 6.761 -11.662 1.00 36.66 98 ASP A O 1
ATOM 800 N N . GLU A 1 99 ? 30.108 4.612 -11.092 1.00 34.66 99 GLU A N 1
ATOM 801 C CA . GLU A 1 99 ? 31.161 4.747 -10.094 1.00 34.66 99 GLU A CA 1
ATOM 802 C C . GLU A 1 99 ? 32.501 4.605 -10.821 1.00 34.66 99 GLU A C 1
ATOM 804 O O . GLU A 1 99 ? 32.904 3.507 -11.227 1.00 34.66 99 GLU A O 1
ATOM 809 N N . GLU A 1 100 ? 33.195 5.727 -10.999 1.00 32.44 100 GLU A N 1
ATOM 810 C CA . GLU A 1 100 ? 34.621 5.745 -11.303 1.00 32.44 100 GLU A CA 1
ATOM 811 C C . GLU A 1 100 ? 35.367 5.078 -10.138 1.00 32.44 100 GLU A C 1
ATOM 813 O O . GLU A 1 100 ? 35.688 5.699 -9.128 1.00 32.44 100 GLU A O 1
ATOM 818 N N . ILE A 1 101 ? 35.609 3.770 -10.241 1.00 37.47 101 ILE A N 1
ATOM 819 C CA . ILE A 1 101 ? 36.466 3.069 -9.285 1.00 37.47 101 ILE A CA 1
ATOM 820 C C . ILE A 1 101 ? 37.910 3.467 -9.604 1.00 37.47 101 ILE A C 1
ATOM 822 O O . ILE A 1 101 ? 38.578 2.819 -10.416 1.00 37.47 101 ILE A O 1
ATOM 826 N N . GLU A 1 102 ? 38.410 4.517 -8.950 1.00 31.30 102 GLU A N 1
ATOM 827 C CA . GLU A 1 102 ? 39.846 4.628 -8.716 1.00 31.30 102 GLU A CA 1
ATOM 828 C C . GLU A 1 102 ? 40.256 3.478 -7.792 1.00 31.30 102 GLU A C 1
ATOM 830 O O . GLU A 1 102 ? 39.790 3.313 -6.666 1.00 31.30 102 GLU A O 1
ATOM 835 N N . SER A 1 103 ? 41.092 2.607 -8.343 1.00 32.88 103 SER A N 1
ATOM 836 C CA . SER A 1 103 ? 41.690 1.482 -7.647 1.00 32.88 103 SER A CA 1
ATOM 837 C C . SER A 1 103 ? 42.555 1.985 -6.494 1.00 32.88 103 SER A C 1
ATOM 839 O O . SER A 1 103 ? 43.663 2.436 -6.753 1.00 32.88 103 SER A O 1
ATOM 841 N N . GLU A 1 104 ? 42.133 1.765 -5.249 1.00 27.89 104 GLU A N 1
ATOM 842 C CA . GLU A 1 104 ? 43.014 1.244 -4.199 1.00 27.89 104 GLU A CA 1
ATOM 843 C C . GLU A 1 104 ? 42.200 0.592 -3.069 1.00 27.89 104 GLU A C 1
ATOM 845 O O . GLU A 1 104 ? 41.106 1.020 -2.715 1.00 27.89 104 GLU A O 1
ATOM 850 N N . GLY A 1 105 ? 42.682 -0.561 -2.605 1.00 39.31 105 GLY A N 1
ATOM 851 C CA . GLY A 1 105 ? 41.877 -1.561 -1.913 1.00 39.31 105 GLY A CA 1
ATOM 852 C C . GLY A 1 105 ? 41.388 -1.178 -0.516 1.00 39.31 105 GLY A C 1
ATOM 853 O O . GLY A 1 105 ? 42.167 -0.787 0.344 1.00 39.31 105 GLY A O 1
ATOM 854 N N . ALA A 1 106 ? 40.114 -1.470 -0.261 1.00 27.36 106 ALA A N 1
ATOM 855 C CA . ALA A 1 106 ? 39.585 -1.761 1.065 1.00 27.36 106 ALA A CA 1
ATOM 856 C C . ALA A 1 106 ? 3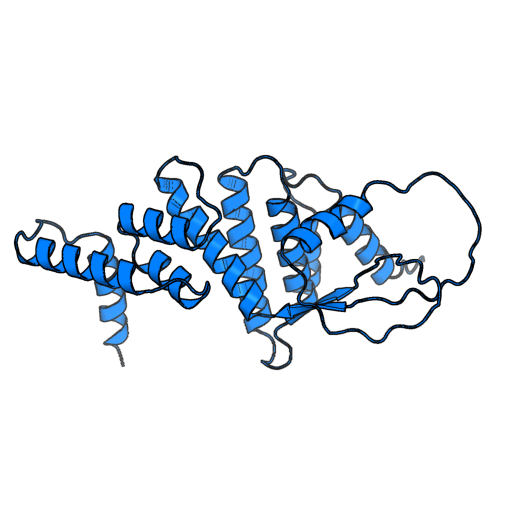8.399 -2.728 0.921 1.00 27.36 106 ALA A C 1
ATOM 858 O O . ALA A 1 106 ? 37.421 -2.452 0.228 1.00 27.36 106 ALA A O 1
ATOM 859 N N . MET A 1 107 ? 38.515 -3.908 1.534 1.00 40.62 107 MET A N 1
ATOM 860 C CA . MET A 1 107 ? 37.359 -4.739 1.865 1.00 40.62 107 MET A CA 1
ATOM 861 C C . MET A 1 107 ? 36.515 -3.958 2.867 1.00 40.62 107 MET A C 1
ATOM 863 O O . MET A 1 107 ? 36.998 -3.739 3.971 1.00 40.62 107 MET A O 1
ATOM 867 N N . GLU A 1 108 ? 35.269 -3.623 2.542 1.00 28.30 108 GLU A N 1
ATOM 868 C CA . GLU A 1 108 ? 34.299 -3.251 3.571 1.00 28.30 108 GLU A CA 1
ATOM 869 C C . GLU A 1 108 ? 32.859 -3.574 3.142 1.00 28.30 108 GLU A C 1
ATOM 871 O O . GLU A 1 108 ? 32.354 -3.102 2.130 1.00 28.30 108 GLU A O 1
ATOM 876 N N . SER A 1 109 ? 32.274 -4.485 3.925 1.00 33.22 109 SER A N 1
ATOM 877 C CA . SER A 1 109 ? 30.906 -4.496 4.449 1.00 33.22 109 SER A CA 1
ATOM 878 C C . SER A 1 109 ? 29.728 -4.188 3.515 1.00 33.22 109 SER A C 1
ATOM 880 O O . SER A 1 109 ? 29.553 -3.075 3.036 1.00 33.22 109 SER A O 1
ATOM 882 N N . SER A 1 110 ? 28.827 -5.171 3.408 1.00 36.44 110 SER A N 1
ATOM 883 C CA . SER A 1 110 ? 27.409 -5.003 3.061 1.00 36.44 110 SER A CA 1
ATOM 884 C C . SER A 1 110 ? 26.784 -3.889 3.911 1.00 36.44 110 SER A C 1
ATOM 886 O O . SER A 1 110 ? 26.381 -4.136 5.045 1.00 36.44 110 SER A O 1
ATOM 888 N N . ALA A 1 111 ? 26.753 -2.663 3.395 1.00 35.16 111 ALA A N 1
ATOM 889 C CA . ALA A 1 111 ? 26.057 -1.551 4.022 1.00 35.16 111 ALA A CA 1
ATOM 890 C C . ALA A 1 111 ? 24.599 -1.548 3.548 1.00 35.16 111 ALA A C 1
ATOM 892 O O . ALA A 1 111 ? 24.341 -1.490 2.344 1.00 35.16 111 ALA A O 1
ATOM 893 N N . ASP A 1 112 ? 23.664 -1.625 4.496 1.00 37.12 112 ASP A N 1
ATOM 894 C CA . ASP A 1 112 ? 22.251 -1.345 4.251 1.00 37.12 112 ASP A CA 1
ATOM 895 C C . ASP A 1 112 ? 22.112 0.087 3.719 1.00 37.12 112 ASP A C 1
ATOM 897 O O . ASP A 1 112 ? 22.545 1.053 4.350 1.00 37.12 112 ASP A O 1
ATOM 901 N N . ILE A 1 113 ? 21.542 0.210 2.523 1.00 43.19 113 ILE A N 1
ATOM 902 C CA . ILE A 1 113 ? 21.332 1.483 1.830 1.00 43.19 113 ILE A CA 1
ATOM 903 C C . ILE A 1 113 ? 20.076 2.140 2.417 1.00 43.19 113 ILE A C 1
ATOM 905 O O . ILE A 1 113 ? 18.996 1.550 2.394 1.00 43.19 113 ILE A O 1
ATOM 909 N N . THR A 1 114 ? 20.212 3.354 2.955 1.00 46.97 114 THR A N 1
ATOM 910 C CA . THR A 1 114 ? 19.109 4.117 3.559 1.00 46.97 114 THR A CA 1
ATOM 911 C C . THR A 1 114 ? 18.192 4.745 2.504 1.00 46.97 114 THR A C 1
ATOM 913 O O . THR A 1 114 ? 18.593 4.990 1.365 1.00 46.97 114 THR A O 1
ATOM 916 N N . GLN A 1 115 ? 16.955 5.058 2.907 1.00 45.44 115 GLN A N 1
ATOM 917 C CA . GLN A 1 115 ? 15.912 5.698 2.089 1.00 45.44 115 GLN A CA 1
ATOM 918 C C . GLN A 1 115 ? 16.384 6.976 1.363 1.00 45.44 115 GLN A C 1
ATOM 920 O O . GLN A 1 115 ? 15.907 7.284 0.278 1.00 45.44 115 GLN A O 1
ATOM 925 N N . GLU A 1 116 ? 17.368 7.683 1.918 1.00 38.97 116 GLU A N 1
ATOM 926 C CA . GLU A 1 116 ? 17.942 8.911 1.352 1.00 38.97 116 GLU A CA 1
ATOM 927 C C . GLU A 1 116 ? 18.844 8.643 0.132 1.00 38.97 116 GLU A C 1
ATOM 929 O O . GLU A 1 116 ? 18.872 9.434 -0.809 1.00 38.97 116 GLU A O 1
ATOM 934 N N . MET A 1 117 ? 19.530 7.495 0.084 1.00 41.38 117 MET A N 1
ATOM 935 C CA . MET A 1 117 ? 20.345 7.101 -1.074 1.00 41.38 117 MET A CA 1
ATOM 936 C C . MET A 1 117 ? 19.478 6.706 -2.280 1.00 41.38 117 MET A C 1
ATOM 938 O O . MET A 1 117 ? 19.928 6.805 -3.421 1.00 41.38 117 MET A O 1
ATOM 942 N N . ILE A 1 118 ? 18.225 6.301 -2.037 1.00 48.12 118 ILE A N 1
ATOM 943 C CA . ILE A 1 118 ? 17.233 5.992 -3.077 1.00 48.12 118 ILE A CA 1
ATOM 944 C C . ILE A 1 118 ? 16.790 7.270 -3.811 1.00 48.12 118 ILE A C 1
ATOM 946 O O . ILE A 1 118 ? 16.576 7.235 -5.024 1.00 48.12 118 ILE A O 1
ATOM 950 N N . ASP A 1 119 ? 16.679 8.393 -3.101 1.00 39.78 119 ASP A N 1
ATOM 951 C CA . ASP A 1 119 ? 16.210 9.656 -3.678 1.00 39.78 119 ASP A CA 1
ATOM 952 C C . ASP A 1 119 ? 17.338 10.422 -4.405 1.00 39.78 119 ASP A C 1
ATOM 954 O O . ASP A 1 119 ? 17.078 11.080 -5.413 1.00 39.78 119 ASP A O 1
ATOM 958 N N . VAL A 1 120 ? 18.600 10.272 -3.975 1.00 41.19 120 VAL A N 1
ATOM 959 C CA . VAL A 1 120 ? 19.774 10.871 -4.651 1.00 41.19 120 VAL A CA 1
ATOM 960 C C . VAL A 1 120 ? 20.136 10.121 -5.942 1.00 41.19 120 VAL A C 1
ATOM 962 O O . VAL A 1 120 ? 20.371 10.742 -6.976 1.00 41.19 120 VAL A O 1
ATOM 965 N N . ALA A 1 121 ? 20.095 8.786 -5.940 1.00 44.47 121 ALA A N 1
ATOM 966 C CA . ALA A 1 121 ? 20.593 7.972 -7.055 1.00 44.47 121 ALA A CA 1
ATOM 967 C C . ALA A 1 121 ? 19.754 8.030 -8.353 1.00 44.47 121 ALA A C 1
ATOM 969 O O . ALA A 1 121 ? 20.209 7.559 -9.395 1.00 44.47 121 ALA A O 1
ATOM 970 N N . MET A 1 122 ? 18.536 8.585 -8.317 1.00 45.50 122 MET A N 1
ATOM 971 C CA . MET A 1 122 ? 17.684 8.776 -9.505 1.00 45.50 122 MET A CA 1
ATOM 972 C C . MET A 1 122 ? 17.576 10.243 -9.954 1.00 45.50 122 MET A C 1
ATOM 974 O O . MET A 1 122 ? 17.132 10.488 -11.075 1.00 45.50 122 MET A O 1
ATOM 978 N N . GLY A 1 123 ? 17.995 11.210 -9.125 1.00 39.72 123 GLY A N 1
ATOM 979 C CA . GLY A 1 123 ? 18.071 12.629 -9.498 1.00 39.72 123 GLY A CA 1
ATOM 980 C C . GLY A 1 123 ? 19.235 12.939 -10.447 1.00 39.72 123 GLY A C 1
ATOM 981 O O . GLY A 1 123 ? 19.086 13.749 -11.362 1.00 39.72 123 GLY A O 1
ATOM 982 N N . ASP A 1 124 ? 20.351 12.221 -10.304 1.00 35.38 124 ASP A N 1
ATOM 983 C CA . ASP A 1 124 ? 21.570 12.439 -11.098 1.00 35.38 124 ASP A CA 1
ATOM 984 C C . ASP A 1 124 ? 21.476 11.921 -12.548 1.00 35.38 124 ASP A C 1
ATOM 986 O O . ASP A 1 124 ? 22.332 12.213 -13.377 1.00 35.38 124 ASP A O 1
ATOM 990 N N . VAL A 1 125 ? 20.390 11.228 -12.913 1.00 42.06 125 VAL A N 1
ATOM 991 C CA . VAL A 1 125 ? 20.129 10.785 -14.299 1.00 42.06 125 VAL A CA 1
ATOM 992 C C . VAL A 1 125 ? 19.650 11.945 -15.201 1.00 42.06 125 VAL A C 1
ATOM 994 O O . VAL A 1 125 ? 19.505 11.774 -16.410 1.00 42.06 125 VAL A O 1
ATOM 997 N N . ILE A 1 126 ? 19.400 13.141 -14.650 1.00 43.84 126 ILE A N 1
ATOM 998 C CA . ILE A 1 126 ? 18.771 14.264 -15.376 1.00 43.84 126 ILE A CA 1
ATOM 999 C C . ILE A 1 126 ? 19.792 15.273 -15.945 1.00 43.84 126 ILE A C 1
ATOM 1001 O O . ILE A 1 126 ? 19.416 16.141 -16.733 1.00 43.84 126 ILE A O 1
ATOM 1005 N N . ALA A 1 127 ? 21.085 15.163 -15.633 1.00 36.47 127 ALA A N 1
ATOM 1006 C CA . ALA A 1 127 ? 22.073 16.151 -16.068 1.00 36.47 127 ALA A CA 1
ATOM 1007 C C . ALA A 1 127 ? 23.352 15.525 -16.628 1.00 36.47 127 ALA A C 1
ATOM 1009 O O . ALA A 1 127 ? 24.421 15.739 -16.072 1.00 36.47 127 ALA A O 1
ATOM 1010 N N . ASP A 1 128 ? 23.263 14.814 -17.755 1.00 34.00 128 ASP A N 1
ATOM 1011 C CA . ASP A 1 128 ? 24.450 14.680 -18.605 1.00 34.00 128 ASP A CA 1
ATOM 1012 C C . ASP A 1 128 ? 24.119 14.411 -20.081 1.00 34.00 128 ASP A C 1
ATOM 1014 O O . ASP A 1 128 ? 24.283 13.324 -20.628 1.00 34.00 128 ASP A O 1
ATOM 1018 N N . GLU A 1 129 ? 23.648 15.450 -20.768 1.00 38.94 129 GLU A N 1
ATOM 1019 C CA . GLU A 1 129 ? 23.799 15.542 -22.218 1.00 38.94 129 GLU A CA 1
ATOM 1020 C C . GLU A 1 129 ? 24.404 16.906 -22.536 1.00 38.94 129 GLU A C 1
ATOM 1022 O O . GLU A 1 129 ? 23.694 17.905 -22.510 1.00 38.94 129 GLU A O 1
ATOM 1027 N N . LEU A 1 130 ? 25.720 16.943 -22.784 1.00 39.34 130 LEU A N 1
ATOM 1028 C CA . LEU A 1 130 ? 26.387 17.702 -23.857 1.00 39.34 130 LEU A CA 1
ATOM 1029 C C . LEU A 1 130 ? 27.926 17.601 -23.719 1.00 39.34 130 LEU A C 1
ATOM 1031 O O . LEU A 1 130 ? 28.584 18.562 -23.331 1.00 39.34 130 LEU A O 1
ATOM 1035 N N . ASN A 1 131 ? 28.531 16.472 -24.111 1.00 32.69 131 ASN A N 1
ATOM 1036 C CA . ASN A 1 131 ? 29.787 16.501 -24.878 1.00 32.69 131 ASN A CA 1
ATOM 1037 C C . ASN A 1 131 ? 30.149 15.133 -25.468 1.00 32.69 131 ASN A C 1
ATOM 1039 O O . ASN A 1 131 ? 30.154 14.109 -24.795 1.00 32.69 131 ASN A O 1
ATOM 1043 N N . MET A 1 132 ? 30.457 15.132 -26.763 1.00 40.69 132 MET A N 1
ATOM 1044 C CA . MET A 1 132 ? 30.893 13.955 -27.509 1.00 40.69 132 MET A CA 1
ATOM 1045 C C . MET A 1 132 ? 32.343 13.593 -27.169 1.00 40.69 132 MET A C 1
ATOM 1047 O O . MET A 1 132 ? 33.206 14.445 -27.339 1.00 40.69 132 MET A O 1
ATOM 1051 N N . GLU A 1 133 ? 32.629 12.324 -26.852 1.00 27.27 133 GLU A N 1
ATOM 1052 C CA . GLU A 1 133 ? 33.911 11.669 -27.169 1.00 27.27 133 GLU A CA 1
ATOM 1053 C C . GLU A 1 133 ? 33.801 10.124 -27.160 1.00 27.27 133 GLU A C 1
ATOM 1055 O O . GLU A 1 133 ? 33.045 9.515 -26.409 1.00 27.27 133 GLU A O 1
ATOM 1060 N N . THR A 1 134 ? 34.524 9.487 -28.085 1.00 29.30 134 THR A N 1
ATOM 1061 C CA . THR A 1 134 ? 34.525 8.046 -28.431 1.00 29.30 134 THR A CA 1
ATOM 1062 C C . THR A 1 134 ? 35.087 7.100 -27.343 1.00 29.30 134 THR A C 1
ATOM 1064 O O . THR A 1 134 ? 35.842 7.530 -26.476 1.00 29.30 134 THR A O 1
ATOM 1067 N N . PRO A 1 135 ? 34.775 5.781 -27.386 1.00 32.47 135 PRO A N 1
ATOM 1068 C CA . PRO A 1 135 ? 34.601 4.961 -26.190 1.00 32.47 135 PRO A CA 1
ATOM 1069 C C . PRO A 1 135 ? 35.917 4.435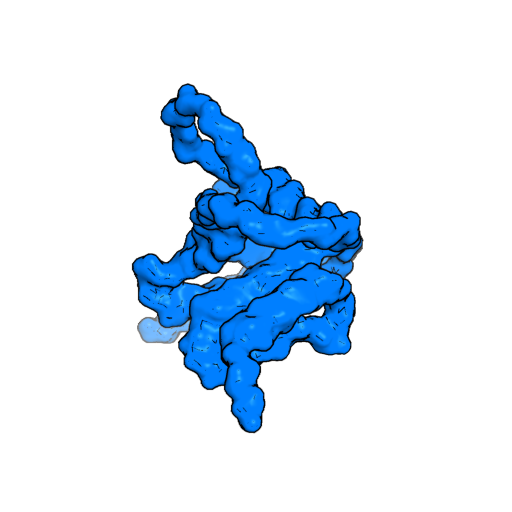 -25.607 1.00 32.47 135 PRO A C 1
ATOM 1071 O O . PRO A 1 135 ? 36.649 3.684 -26.257 1.00 32.47 135 PRO A O 1
ATOM 1074 N N . LYS A 1 136 ? 36.158 4.711 -24.322 1.00 31.03 136 LYS A N 1
ATOM 1075 C CA . LYS A 1 136 ? 37.001 3.856 -23.478 1.00 31.03 136 LYS A CA 1
ATOM 1076 C C . LYS A 1 136 ? 36.103 2.789 -22.863 1.00 31.03 136 LYS A C 1
ATOM 1078 O O . LYS A 1 136 ? 35.085 3.104 -22.263 1.00 31.03 136 LYS A O 1
ATOM 1083 N N . ARG A 1 137 ? 36.461 1.514 -23.049 1.00 37.00 137 ARG A N 1
ATOM 1084 C CA . ARG A 1 137 ? 35.801 0.377 -22.390 1.00 37.00 137 ARG A CA 1
ATOM 1085 C C . ARG A 1 137 ? 36.045 0.468 -20.884 1.00 37.00 137 ARG A C 1
ATOM 1087 O O . ARG A 1 137 ? 37.005 -0.108 -20.381 1.00 37.00 137 ARG A O 1
ATOM 1094 N N . THR A 1 138 ? 35.188 1.199 -20.189 1.00 29.97 138 THR A N 1
ATOM 1095 C CA . THR A 1 138 ? 35.033 1.128 -18.742 1.00 29.97 138 THR A CA 1
ATOM 1096 C C . THR A 1 138 ? 34.210 -0.123 -18.446 1.00 29.97 138 THR A C 1
ATOM 1098 O O . THR A 1 138 ? 33.142 -0.351 -19.014 1.00 29.97 138 THR A O 1
ATOM 1101 N N . ALA A 1 139 ? 34.756 -1.027 -17.638 1.00 33.56 139 ALA A N 1
ATOM 1102 C CA . ALA A 1 139 ? 33.993 -2.165 -17.152 1.00 33.56 139 ALA A CA 1
ATOM 1103 C C . ALA A 1 139 ? 33.022 -1.639 -16.088 1.00 33.56 139 ALA A C 1
ATOM 1105 O O . ALA A 1 139 ? 33.378 -1.536 -14.920 1.00 33.56 139 ALA A O 1
ATOM 1106 N N . THR A 1 140 ? 31.813 -1.261 -16.504 1.00 37.34 140 THR A N 1
ATOM 1107 C CA . THR A 1 140 ? 30.752 -0.800 -15.604 1.00 37.34 140 THR A CA 1
ATOM 1108 C C . THR A 1 140 ? 30.376 -1.944 -14.661 1.00 37.34 140 THR A C 1
ATOM 1110 O O . THR A 1 140 ? 29.823 -2.965 -15.091 1.00 37.34 140 THR A O 1
ATOM 1113 N N . ARG A 1 141 ? 30.682 -1.814 -13.366 1.00 36.06 141 ARG A N 1
ATOM 1114 C CA . ARG A 1 141 ? 30.228 -2.772 -12.354 1.00 36.06 141 ARG A CA 1
ATOM 1115 C C . ARG A 1 141 ? 28.760 -2.479 -12.057 1.00 36.06 141 ARG A C 1
ATOM 1117 O O . ARG A 1 141 ? 28.441 -1.665 -11.203 1.00 36.06 141 ARG A O 1
ATOM 1124 N N . LYS A 1 142 ? 27.863 -3.151 -12.780 1.00 46.94 142 LYS A N 1
ATOM 1125 C CA . LYS A 1 142 ? 26.414 -3.068 -12.552 1.00 46.94 142 LYS A CA 1
ATOM 1126 C C . LYS A 1 142 ? 26.102 -3.553 -11.136 1.00 46.94 142 LYS A C 1
ATOM 1128 O O . LYS A 1 142 ? 26.224 -4.749 -10.863 1.00 46.94 142 LYS A O 1
ATOM 1133 N N . ARG A 1 143 ? 25.726 -2.647 -10.232 1.00 45.59 143 ARG A N 1
ATOM 1134 C CA . ARG A 1 143 ? 25.098 -3.039 -8.964 1.00 45.59 143 ARG A CA 1
ATOM 1135 C C . ARG A 1 143 ? 23.661 -3.463 -9.283 1.00 45.59 143 ARG A C 1
ATOM 1137 O O . ARG A 1 143 ? 23.034 -2.923 -10.188 1.00 45.59 143 ARG A O 1
ATOM 1144 N N . MET A 1 144 ? 23.157 -4.490 -8.617 1.00 56.12 144 MET A N 1
ATOM 1145 C CA . MET A 1 144 ? 21.796 -4.988 -8.822 1.00 56.12 144 MET A CA 1
ATOM 1146 C C . MET A 1 144 ? 21.006 -4.620 -7.575 1.00 56.12 144 MET A C 1
ATOM 1148 O O . MET A 1 144 ? 21.343 -5.083 -6.489 1.00 56.12 144 MET A O 1
ATOM 1152 N N . PHE A 1 145 ? 20.012 -3.746 -7.718 1.00 67.88 145 PHE A N 1
ATOM 1153 C CA . PHE A 1 145 ? 19.099 -3.430 -6.623 1.00 67.88 145 PHE A CA 1
ATOM 1154 C C . PHE A 1 145 ? 17.996 -4.489 -6.607 1.00 67.88 145 PHE A C 1
ATOM 1156 O O . PHE A 1 145 ? 17.414 -4.787 -7.651 1.00 67.88 145 PHE A O 1
ATOM 1163 N N . ILE A 1 146 ? 17.757 -5.094 -5.445 1.00 75.81 146 ILE A N 1
ATOM 1164 C CA . ILE A 1 146 ? 16.751 -6.139 -5.261 1.00 75.81 146 ILE A CA 1
ATOM 1165 C C . ILE A 1 146 ? 15.743 -5.629 -4.238 1.00 75.81 146 ILE A C 1
ATOM 1167 O O . ILE A 1 146 ? 16.080 -5.450 -3.071 1.00 75.81 146 ILE A O 1
ATOM 1171 N N . LEU A 1 147 ? 14.509 -5.407 -4.679 1.00 81.50 147 LEU A N 1
ATOM 1172 C CA . LEU A 1 147 ? 13.388 -5.109 -3.798 1.00 81.50 147 LEU A CA 1
ATOM 1173 C C . LEU A 1 147 ? 12.674 -6.419 -3.461 1.00 81.50 147 LEU A C 1
ATOM 1175 O O . LEU A 1 147 ? 12.136 -7.076 -4.353 1.00 81.50 147 LEU A O 1
ATOM 1179 N N . SER A 1 148 ? 12.666 -6.800 -2.186 1.00 84.50 148 SER A N 1
ATOM 1180 C CA . SER A 1 148 ? 11.916 -7.972 -1.732 1.00 84.50 148 SER A CA 1
ATOM 1181 C C . SER A 1 148 ? 10.408 -7.714 -1.778 1.00 84.50 148 SER A C 1
ATOM 1183 O O . SER A 1 148 ? 9.949 -6.575 -1.643 1.00 84.50 148 SER A O 1
ATOM 1185 N N . ALA A 1 149 ? 9.614 -8.779 -1.909 1.00 86.19 149 ALA A N 1
ATOM 1186 C CA . ALA A 1 149 ? 8.161 -8.679 -1.779 1.00 86.19 149 ALA A CA 1
ATOM 1187 C C . ALA A 1 149 ? 7.721 -8.108 -0.418 1.00 86.19 149 ALA A C 1
ATOM 1189 O O . ALA A 1 149 ? 6.723 -7.397 -0.352 1.00 86.19 149 ALA A O 1
ATOM 1190 N N . GLU A 1 150 ? 8.481 -8.355 0.653 1.00 86.81 150 GLU A N 1
ATOM 1191 C CA . GLU A 1 150 ? 8.216 -7.781 1.978 1.00 86.81 150 GLU A CA 1
ATOM 1192 C C . GLU A 1 150 ? 8.320 -6.252 1.964 1.00 86.81 150 GLU A C 1
ATOM 1194 O O . GLU A 1 150 ? 7.397 -5.573 2.409 1.00 86.81 150 GLU A O 1
ATOM 1199 N N . LYS A 1 151 ? 9.387 -5.699 1.370 1.00 88.62 151 LYS A N 1
ATOM 1200 C CA . LYS A 1 151 ? 9.556 -4.244 1.258 1.00 88.62 151 LYS A CA 1
ATOM 1201 C C . LYS A 1 151 ? 8.540 -3.605 0.320 1.00 88.62 151 LYS A C 1
ATOM 1203 O O . LYS A 1 151 ? 8.035 -2.524 0.611 1.00 88.62 151 LYS A O 1
ATOM 1208 N N . LEU A 1 152 ? 8.177 -4.288 -0.767 1.00 89.50 152 LEU A N 1
ATOM 1209 C CA . LEU A 1 152 ? 7.082 -3.834 -1.625 1.00 89.50 152 LEU A CA 1
ATOM 1210 C C . LEU A 1 152 ? 5.745 -3.795 -0.867 1.00 89.50 152 LEU A C 1
ATOM 1212 O O . LEU A 1 152 ? 4.969 -2.853 -1.035 1.00 89.50 152 LEU A O 1
ATOM 1216 N N . CYS A 1 153 ? 5.482 -4.804 -0.035 1.00 90.19 153 CYS A N 1
ATOM 1217 C CA . CYS A 1 153 ? 4.285 -4.876 0.793 1.00 90.19 153 CYS A CA 1
ATOM 1218 C C . CYS A 1 153 ? 4.251 -3.741 1.824 1.00 90.19 153 CYS A C 1
ATOM 1220 O O . CYS A 1 153 ? 3.231 -3.067 1.941 1.00 90.19 153 CYS A O 1
ATOM 1222 N N . GLU A 1 154 ? 5.368 -3.467 2.501 1.00 91.38 154 GLU A N 1
ATOM 1223 C CA . GLU A 1 154 ? 5.512 -2.331 3.420 1.00 91.38 154 GLU A CA 1
ATOM 1224 C C . GLU A 1 154 ? 5.165 -1.000 2.725 1.00 91.38 154 GLU A C 1
ATOM 1226 O O . GLU A 1 154 ? 4.292 -0.260 3.188 1.00 91.38 154 GLU A O 1
ATOM 1231 N N . GLU A 1 155 ? 5.752 -0.729 1.552 1.00 91.88 155 GLU A N 1
ATOM 1232 C CA . GLU A 1 155 ? 5.442 0.479 0.776 1.00 91.88 155 GLU A CA 1
ATOM 1233 C C . GLU A 1 155 ? 3.965 0.562 0.367 1.00 91.88 155 GLU A C 1
ATOM 1235 O O . GLU A 1 155 ? 3.353 1.637 0.417 1.00 91.88 155 GLU A O 1
ATOM 1240 N N . TRP A 1 156 ? 3.381 -0.563 -0.049 1.00 94.44 156 TRP A N 1
ATOM 1241 C CA . TRP A 1 156 ? 1.972 -0.630 -0.418 1.00 94.44 156 TRP A CA 1
ATOM 1242 C C . TRP A 1 156 ? 1.052 -0.362 0.778 1.00 94.44 156 TRP A C 1
ATOM 1244 O O . TRP A 1 156 ? 0.104 0.415 0.644 1.00 94.44 156 TRP A O 1
ATOM 1254 N N . VAL A 1 157 ? 1.338 -0.950 1.943 1.00 94.56 157 VAL A N 1
ATOM 1255 C CA . VAL A 1 157 ? 0.569 -0.755 3.180 1.00 94.56 157 VAL A CA 1
ATOM 1256 C C . VAL A 1 157 ? 0.576 0.716 3.585 1.00 94.56 157 VAL A C 1
ATOM 1258 O O . VAL A 1 157 ? -0.489 1.282 3.844 1.00 94.56 157 VAL A O 1
ATOM 1261 N N . ILE A 1 158 ? 1.739 1.371 3.539 1.00 94.50 158 ILE A N 1
ATOM 1262 C CA . ILE A 1 158 ? 1.853 2.810 3.804 1.00 94.50 158 ILE A CA 1
ATOM 1263 C C . ILE A 1 158 ? 1.061 3.626 2.778 1.00 94.50 158 ILE A C 1
ATOM 1265 O O . ILE A 1 158 ? 0.285 4.506 3.153 1.00 94.50 158 ILE A O 1
ATOM 1269 N N . ALA A 1 159 ? 1.181 3.330 1.481 1.00 93.88 159 ALA A N 1
ATOM 1270 C CA . ALA A 1 159 ? 0.420 4.039 0.451 1.00 93.88 159 ALA A CA 1
ATOM 1271 C C . ALA A 1 159 ? -1.101 3.869 0.629 1.00 93.88 159 ALA A C 1
ATOM 1273 O O . ALA A 1 159 ? -1.857 4.834 0.498 1.00 93.88 159 ALA A O 1
ATOM 1274 N N . ASN A 1 160 ? -1.558 2.662 0.971 1.00 95.44 160 ASN A N 1
ATOM 1275 C CA . ASN A 1 160 ? -2.961 2.374 1.248 1.00 95.44 160 ASN A CA 1
ATOM 1276 C C . ASN A 1 160 ? -3.466 3.126 2.487 1.00 95.44 160 ASN A C 1
ATOM 1278 O O . ASN A 1 160 ? -4.544 3.722 2.451 1.00 95.44 160 ASN A O 1
ATOM 1282 N N . ALA A 1 161 ? -2.664 3.161 3.549 1.00 95.56 161 ALA A N 1
ATOM 1283 C CA . ALA A 1 161 ? -2.967 3.894 4.768 1.00 95.56 161 ALA A CA 1
ATOM 1284 C C . ALA A 1 161 ? -3.096 5.403 4.529 1.00 95.56 161 ALA A C 1
ATOM 1286 O O . ALA A 1 161 ? -4.075 6.020 4.948 1.00 95.56 161 ALA A O 1
ATOM 1287 N N . ARG A 1 162 ? -2.171 5.989 3.765 1.00 94.62 162 ARG A N 1
ATOM 1288 C CA . ARG A 1 162 ? -2.228 7.410 3.393 1.00 94.62 162 ARG A CA 1
ATOM 1289 C C . ARG A 1 162 ? -3.468 7.745 2.571 1.00 94.62 162 ARG A C 1
ATOM 1291 O O . ARG A 1 162 ? -4.082 8.781 2.794 1.00 94.62 162 ARG A O 1
ATOM 1298 N N . VAL A 1 163 ? -3.884 6.855 1.669 1.00 94.62 163 VAL A N 1
ATOM 1299 C CA . VAL A 1 163 ? -5.147 7.016 0.934 1.00 94.62 163 VAL A CA 1
ATOM 1300 C C . VAL A 1 163 ? -6.357 6.958 1.868 1.00 94.62 163 VAL A C 1
ATOM 1302 O O . VAL A 1 163 ? -7.281 7.751 1.706 1.00 94.62 163 VAL A O 1
ATOM 1305 N N . ALA A 1 164 ? -6.365 6.057 2.853 1.00 93.75 164 ALA A N 1
ATOM 1306 C CA . ALA A 1 164 ? -7.451 5.978 3.828 1.00 93.75 164 ALA A CA 1
ATOM 1307 C C . ALA A 1 164 ? -7.579 7.261 4.669 1.00 93.75 164 ALA A C 1
ATOM 1309 O O . ALA A 1 164 ? -8.687 7.631 5.049 1.00 93.75 164 ALA A O 1
ATOM 1310 N N . LEU A 1 165 ? -6.467 7.959 4.909 1.00 95.25 165 LEU A N 1
ATOM 1311 C CA . LEU A 1 165 ? -6.440 9.238 5.618 1.00 95.25 165 LEU A CA 1
ATOM 1312 C C . LEU A 1 165 ? -6.921 10.424 4.774 1.00 95.25 165 LEU A C 1
ATOM 1314 O O . LEU A 1 165 ? -7.254 11.453 5.344 1.00 95.25 165 LEU A O 1
ATOM 1318 N N . LEU A 1 166 ? -7.071 10.297 3.450 1.00 93.25 166 LEU A N 1
ATOM 1319 C CA . LEU A 1 166 ? -7.579 11.396 2.611 1.00 93.25 166 LEU A CA 1
ATOM 1320 C C . LEU A 1 166 ? -8.982 11.873 3.014 1.00 93.25 166 LEU A C 1
ATOM 1322 O O . LEU A 1 166 ? -9.349 13.011 2.726 1.00 93.25 166 LEU A O 1
ATOM 1326 N N . SER A 1 167 ? -9.769 11.035 3.697 1.00 89.75 167 SER A N 1
ATOM 1327 C CA . SER A 1 167 ? -11.087 11.428 4.204 1.00 89.75 167 SER A CA 1
ATOM 1328 C C . SER A 1 167 ? -11.038 12.520 5.276 1.00 89.75 167 SER A C 1
ATOM 1330 O O . SER A 1 167 ? -12.072 13.129 5.538 1.00 89.75 167 SER A O 1
ATOM 1332 N N . THR A 1 168 ? -9.884 12.767 5.909 1.00 89.44 168 THR A N 1
ATOM 1333 C CA . THR A 1 168 ? -9.732 13.847 6.900 1.00 89.44 168 THR A CA 1
ATOM 1334 C C . THR A 1 168 ? -9.628 15.226 6.254 1.00 89.44 168 THR A C 1
ATOM 1336 O O . THR A 1 168 ? -9.885 16.225 6.917 1.00 89.44 168 THR A O 1
ATOM 1339 N N . GLY A 1 169 ? -9.276 15.294 4.964 1.00 87.25 169 GLY A N 1
ATOM 1340 C CA . GLY A 1 169 ? -8.984 16.546 4.262 1.00 87.25 169 GLY A CA 1
ATOM 1341 C C . GLY A 1 169 ? -7.618 17.155 4.604 1.00 87.25 169 GLY A C 1
ATOM 1342 O O . GLY A 1 169 ? -7.264 18.190 4.044 1.00 87.25 169 GLY A O 1
ATOM 1343 N N . GLU A 1 170 ? -6.849 16.519 5.488 1.00 87.62 170 GLU A N 1
ATOM 1344 C CA . GLU A 1 170 ? -5.486 16.915 5.839 1.00 87.62 170 GLU A CA 1
ATOM 1345 C C . GLU A 1 170 ? -4.463 16.195 4.953 1.00 87.62 170 GLU A C 1
ATOM 1347 O O . GLU A 1 170 ? -4.762 15.180 4.318 1.00 87.62 170 GLU A O 1
ATOM 1352 N N . VAL A 1 171 ? -3.237 16.721 4.900 1.00 86.81 171 VAL A N 1
ATOM 1353 C CA . VAL A 1 171 ? -2.136 16.066 4.184 1.00 86.81 171 VAL A CA 1
ATOM 1354 C C . VAL A 1 171 ? -1.725 14.814 4.966 1.00 86.81 171 VAL A C 1
ATOM 1356 O O . VAL A 1 171 ? -1.289 14.949 6.108 1.00 86.81 171 VAL A O 1
ATOM 1359 N N . PRO A 1 172 ? -1.825 13.600 4.388 1.00 90.94 172 PRO A N 1
ATOM 1360 C CA . PRO A 1 172 ? -1.510 12.385 5.126 1.00 90.94 172 PRO A CA 1
ATOM 1361 C C . PRO A 1 172 ? -0.018 12.304 5.489 1.00 90.94 172 PRO A C 1
ATOM 1363 O O . PRO A 1 172 ? 0.818 12.473 4.582 1.00 90.94 172 PRO A O 1
ATOM 1366 N N . PRO A 1 173 ? 0.320 11.965 6.749 1.00 91.94 173 PRO A N 1
ATOM 1367 C CA . PRO A 1 173 ? 1.700 11.788 7.188 1.00 91.94 173 PRO A CA 1
ATOM 1368 C C . PRO A 1 173 ? 2.402 10.676 6.403 1.00 91.94 173 PRO A C 1
ATOM 1370 O O . PRO A 1 173 ? 1.764 9.837 5.756 1.00 91.94 173 PRO A O 1
ATOM 1373 N N . THR A 1 174 ? 3.731 10.696 6.422 1.00 87.94 174 THR A N 1
ATOM 1374 C CA . THR A 1 174 ? 4.579 9.675 5.790 1.00 87.94 174 THR A CA 1
ATOM 1375 C C . THR A 1 174 ? 5.114 8.667 6.792 1.00 87.94 174 THR A C 1
ATOM 1377 O O . THR A 1 174 ? 5.362 7.527 6.406 1.00 87.94 174 THR A O 1
ATOM 1380 N N . GLU A 1 175 ? 5.241 9.058 8.061 1.00 92.81 175 GLU A N 1
ATOM 1381 C CA . GLU A 1 175 ? 5.818 8.201 9.089 1.00 92.81 175 GLU A CA 1
ATOM 1382 C C . GLU A 1 175 ? 4.821 7.152 9.598 1.00 92.81 175 GLU A C 1
ATOM 1384 O O . GLU A 1 175 ? 3.704 7.512 9.989 1.00 92.81 175 GLU A O 1
ATOM 1389 N N . PRO A 1 176 ? 5.202 5.859 9.665 1.00 93.81 176 PRO A N 1
ATOM 1390 C CA . PRO A 1 176 ? 4.292 4.779 10.051 1.00 93.81 176 PRO A CA 1
ATOM 1391 C C . PRO A 1 176 ? 3.585 5.001 11.393 1.00 93.81 176 PRO A C 1
ATOM 1393 O O . PRO A 1 176 ? 2.399 4.704 11.523 1.00 93.81 176 PRO A O 1
ATOM 1396 N N . ARG A 1 177 ? 4.287 5.557 12.389 1.00 95.12 177 ARG A N 1
ATOM 1397 C CA . ARG A 1 177 ? 3.715 5.834 13.719 1.00 95.12 177 ARG A CA 1
ATOM 1398 C C . ARG A 1 177 ? 2.638 6.919 13.666 1.00 95.12 177 ARG A C 1
ATOM 1400 O O . ARG A 1 177 ? 1.537 6.705 14.159 1.00 95.12 177 ARG A O 1
ATOM 1407 N N . GLU A 1 178 ? 2.917 8.033 12.995 1.00 95.88 178 GLU A N 1
ATOM 1408 C CA . GLU A 1 178 ? 1.961 9.138 12.828 1.00 95.88 178 GLU A CA 1
ATOM 1409 C C . GLU A 1 178 ? 0.740 8.717 11.997 1.00 95.88 178 GLU A C 1
ATOM 1411 O O . GLU A 1 178 ? -0.390 9.139 12.262 1.00 95.88 178 GLU A O 1
ATOM 1416 N N . ILE A 1 179 ? 0.957 7.850 11.002 1.00 96.19 179 ILE A N 1
ATOM 1417 C CA . ILE A 1 179 ? -0.113 7.225 10.222 1.00 96.19 179 ILE A CA 1
ATOM 1418 C C . ILE A 1 179 ? -1.023 6.401 11.139 1.00 96.19 179 ILE A C 1
ATOM 1420 O O . ILE A 1 179 ? -2.243 6.545 11.061 1.00 96.19 179 ILE A O 1
ATOM 1424 N N . VAL A 1 180 ? -0.458 5.563 12.017 1.00 97.00 180 VAL A N 1
ATOM 1425 C CA . VAL A 1 180 ? -1.235 4.756 12.972 1.00 97.00 180 VAL A CA 1
ATOM 1426 C C . VAL A 1 180 ? -2.047 5.646 13.913 1.00 97.00 180 VAL A C 1
ATOM 1428 O O . VAL A 1 180 ? -3.251 5.423 14.048 1.00 97.00 180 VAL A O 1
ATOM 1431 N N . ASP A 1 181 ? -1.447 6.690 14.484 1.00 96.12 181 ASP A N 1
ATOM 1432 C CA . ASP A 1 181 ? -2.146 7.633 15.369 1.00 96.12 181 ASP A CA 1
ATOM 1433 C C . ASP A 1 181 ? -3.325 8.314 14.656 1.00 96.12 181 ASP A C 1
ATOM 1435 O O . ASP A 1 181 ? -4.451 8.368 15.168 1.00 96.12 181 ASP A O 1
ATOM 1439 N N . SER A 1 182 ? -3.092 8.759 13.420 1.00 96.19 182 SER A N 1
ATOM 1440 C CA . SER A 1 182 ? -4.117 9.375 12.576 1.00 96.19 182 SER A CA 1
ATOM 1441 C C . SER A 1 182 ? -5.248 8.394 12.251 1.00 96.19 182 SER A C 1
ATOM 1443 O O . SER A 1 182 ? -6.422 8.753 12.349 1.00 96.19 182 SER A O 1
ATOM 1445 N N . LEU A 1 183 ? -4.933 7.136 11.929 1.00 96.19 183 LEU A N 1
ATOM 1446 C CA . LEU A 1 183 ? -5.931 6.099 11.647 1.00 96.19 183 LEU A CA 1
ATOM 1447 C C . LEU A 1 183 ? -6.754 5.731 12.888 1.00 96.19 183 LEU A C 1
ATOM 1449 O O . LEU A 1 183 ? -7.968 5.532 12.784 1.00 96.19 183 LEU A O 1
ATOM 1453 N N . ILE A 1 184 ? -6.122 5.686 14.066 1.00 95.69 184 ILE A N 1
ATOM 1454 C CA . ILE A 1 184 ? -6.803 5.486 15.351 1.00 95.69 184 ILE A CA 1
ATOM 1455 C C . ILE A 1 184 ? -7.801 6.622 15.602 1.00 95.69 184 ILE A C 1
ATOM 1457 O O . ILE A 1 184 ? -8.936 6.350 16.008 1.00 95.69 184 ILE A O 1
ATOM 1461 N N . SER A 1 185 ? -7.415 7.874 15.325 1.00 94.75 185 SER A N 1
ATOM 1462 C CA . SER A 1 185 ? -8.269 9.051 15.538 1.00 94.75 185 SER A CA 1
ATOM 1463 C C . SER A 1 185 ? -9.574 8.997 14.730 1.00 94.75 185 SER A C 1
ATOM 1465 O O . SER A 1 185 ? -10.642 9.326 15.251 1.00 94.75 185 SER A O 1
ATOM 1467 N N . ILE A 1 186 ? -9.518 8.477 13.498 1.00 94.00 186 ILE A N 1
ATOM 1468 C CA . ILE A 1 186 ? -10.688 8.298 12.624 1.00 94.00 186 ILE A CA 1
ATOM 1469 C C . ILE A 1 186 ? -11.370 6.932 12.789 1.00 94.00 186 ILE A C 1
ATOM 1471 O O . ILE A 1 186 ? -12.272 6.589 12.025 1.00 94.00 186 ILE A O 1
ATOM 1475 N N . LYS A 1 187 ? -10.953 6.146 13.789 1.00 93.56 187 LYS A N 1
ATOM 1476 C CA . LYS A 1 187 ? -11.467 4.803 14.102 1.00 93.56 187 LYS A CA 1
ATOM 1477 C C . LYS A 1 187 ? -11.325 3.792 12.954 1.00 93.56 187 LYS A C 1
ATOM 1479 O O . LYS A 1 187 ? -12.132 2.868 12.836 1.00 93.56 187 LYS A O 1
ATOM 1484 N N . ASN A 1 188 ? -10.299 3.940 12.113 1.00 93.50 188 ASN A N 1
ATOM 1485 C CA . ASN A 1 188 ? -9.982 2.998 11.039 1.00 93.50 188 ASN A CA 1
ATOM 1486 C C . ASN A 1 188 ? -8.946 1.962 11.504 1.00 93.50 188 ASN A C 1
ATOM 1488 O O . ASN A 1 188 ? -7.786 1.958 11.089 1.00 93.50 188 ASN A O 1
ATOM 1492 N N . TYR A 1 189 ? -9.381 1.090 12.414 1.00 94.00 189 TYR A N 1
ATOM 1493 C CA . TYR A 1 189 ? -8.503 0.138 13.098 1.00 94.00 189 TYR A CA 1
ATOM 1494 C C . TYR A 1 189 ? -7.967 -0.975 12.200 1.00 94.00 189 TYR A C 1
ATOM 1496 O O . TYR A 1 189 ? -6.865 -1.452 12.443 1.00 94.00 189 TYR A O 1
ATOM 1504 N N . ASP A 1 190 ? -8.716 -1.371 11.167 1.00 92.06 190 ASP A N 1
ATOM 1505 C CA . ASP A 1 190 ? -8.286 -2.420 10.237 1.00 92.06 190 ASP A CA 1
ATOM 1506 C C . ASP A 1 190 ? -7.007 -1.997 9.506 1.00 92.06 190 ASP A C 1
ATOM 1508 O O . ASP A 1 190 ? -6.016 -2.722 9.504 1.00 92.06 190 ASP A O 1
ATOM 1512 N N . VAL A 1 191 ? -7.004 -0.782 8.949 1.00 93.94 191 VAL A N 1
ATOM 1513 C CA . VAL A 1 191 ? -5.841 -0.248 8.230 1.00 93.94 191 VAL A CA 1
ATOM 1514 C C . VAL A 1 191 ? -4.697 0.065 9.198 1.00 93.94 191 VAL A C 1
ATOM 1516 O O . VAL A 1 191 ? -3.543 -0.183 8.864 1.00 93.94 191 VAL A O 1
ATOM 1519 N N . ALA A 1 192 ? -4.991 0.551 10.411 1.00 95.56 192 ALA A N 1
ATOM 1520 C CA . ALA A 1 192 ? -3.962 0.782 11.431 1.00 95.56 192 ALA A CA 1
ATOM 1521 C C . ALA A 1 192 ? -3.247 -0.521 11.821 1.00 95.56 192 ALA A C 1
ATOM 1523 O O . ALA A 1 192 ? -2.024 -0.558 11.939 1.00 95.56 192 ALA A O 1
ATOM 1524 N N . LEU A 1 193 ? -4.011 -1.606 11.971 1.00 94.69 193 LEU A N 1
ATOM 1525 C CA . LEU A 1 193 ? -3.483 -2.929 12.279 1.00 94.69 193 LEU A CA 1
ATOM 1526 C C . LEU A 1 193 ? -2.583 -3.464 11.159 1.00 94.69 193 LEU A C 1
ATOM 1528 O O . LEU A 1 193 ? -1.546 -4.059 11.455 1.00 94.69 193 LEU A O 1
ATOM 1532 N N . ASP A 1 194 ? -2.960 -3.253 9.897 1.00 94.00 194 ASP A N 1
ATOM 1533 C CA . ASP A 1 194 ? -2.136 -3.648 8.751 1.00 94.00 194 ASP A CA 1
ATOM 1534 C C . ASP A 1 194 ? -0.796 -2.892 8.743 1.00 94.00 194 ASP A C 1
ATOM 1536 O O . ASP A 1 194 ? 0.249 -3.513 8.554 1.00 94.00 194 ASP A O 1
ATOM 1540 N N . VAL A 1 195 ? -0.784 -1.590 9.063 1.00 95.69 195 VAL A N 1
ATOM 1541 C CA . VAL A 1 195 ? 0.467 -0.820 9.221 1.00 95.69 195 VAL A CA 1
ATOM 1542 C C . VAL A 1 195 ? 1.338 -1.399 10.339 1.00 95.69 195 VAL A C 1
ATOM 1544 O O . VAL A 1 195 ? 2.513 -1.676 10.106 1.00 95.69 195 VAL A O 1
ATOM 1547 N N . CYS A 1 196 ? 0.779 -1.672 11.524 1.00 95.38 196 CYS A N 1
ATOM 1548 C CA . CYS A 1 196 ? 1.534 -2.275 12.633 1.00 95.38 196 CYS A CA 1
ATOM 1549 C C . CYS A 1 196 ? 2.167 -3.625 12.267 1.00 95.38 196 CYS A C 1
ATOM 1551 O O . CYS A 1 196 ? 3.280 -3.919 12.694 1.00 95.38 196 CYS A O 1
ATOM 1553 N N . ARG A 1 197 ? 1.473 -4.448 11.474 1.00 93.69 197 ARG A N 1
ATOM 1554 C CA . ARG A 1 197 ? 1.963 -5.773 11.063 1.00 93.69 197 ARG A CA 1
ATOM 1555 C C . ARG A 1 197 ? 3.150 -5.720 10.110 1.00 93.69 197 ARG A C 1
ATOM 1557 O O . ARG A 1 197 ? 3.954 -6.645 10.131 1.00 93.69 197 ARG A O 1
ATOM 1564 N N . HIS A 1 198 ? 3.226 -4.688 9.272 1.00 92.19 198 HIS A N 1
ATOM 1565 C CA . HIS A 1 198 ? 4.183 -4.629 8.167 1.00 92.19 198 HIS A CA 1
ATOM 1566 C C . HIS A 1 198 ? 5.277 -3.565 8.335 1.00 92.19 198 HIS A C 1
ATOM 1568 O O . HIS A 1 198 ? 6.275 -3.642 7.632 1.00 92.19 198 HIS A O 1
ATOM 1574 N N . CYS A 1 199 ? 5.118 -2.594 9.242 1.00 90.25 199 CYS A N 1
ATOM 1575 C CA . CYS A 1 199 ? 5.993 -1.412 9.336 1.00 90.25 199 CYS A CA 1
ATOM 1576 C C . CYS A 1 199 ? 6.705 -1.262 10.700 1.00 90.25 199 CYS A C 1
ATOM 1578 O O . CYS A 1 199 ? 7.037 -0.147 11.092 1.00 90.25 199 CYS A O 1
ATOM 1580 N N . ASP A 1 200 ? 6.879 -2.355 11.453 1.00 89.06 200 ASP A N 1
ATOM 1581 C CA . ASP A 1 200 ? 7.527 -2.382 12.783 1.00 89.06 200 ASP A CA 1
ATOM 1582 C C . ASP A 1 200 ? 6.990 -1.318 13.772 1.00 89.06 200 ASP A C 1
ATOM 1584 O O . ASP A 1 200 ? 7.719 -0.642 14.505 1.00 89.06 200 ASP A O 1
ATOM 1588 N N . VAL A 1 201 ? 5.664 -1.136 13.786 1.00 92.56 201 VAL A N 1
ATOM 1589 C CA . VAL A 1 201 ? 4.971 -0.257 14.739 1.00 92.56 201 VAL A CA 1
ATOM 1590 C C . VAL A 1 201 ? 4.267 -1.105 15.789 1.00 92.56 201 VAL A C 1
ATOM 1592 O O . VAL A 1 201 ? 3.575 -2.072 15.472 1.00 92.56 201 VAL A O 1
ATOM 1595 N N . SER A 1 202 ? 4.403 -0.714 17.057 1.00 93.12 202 SER A N 1
ATOM 1596 C CA . SER A 1 202 ? 3.737 -1.391 18.169 1.00 93.12 202 SER A CA 1
ATOM 1597 C C . SER A 1 202 ? 2.221 -1.446 17.965 1.00 93.12 202 SER A C 1
ATOM 1599 O O . SER A 1 202 ? 1.564 -0.433 17.742 1.00 93.12 202 SER A O 1
ATOM 1601 N N . ILE A 1 203 ? 1.652 -2.641 18.112 1.00 94.56 203 ILE A N 1
ATOM 1602 C CA . ILE A 1 203 ? 0.204 -2.874 18.042 1.00 94.56 203 ILE A CA 1
ATOM 1603 C C . ILE A 1 203 ? -0.537 -2.410 19.312 1.00 94.56 203 ILE A C 1
ATOM 1605 O O . ILE A 1 203 ? -1.766 -2.326 19.324 1.00 94.56 203 ILE A O 1
ATOM 1609 N N . CYS A 1 204 ? 0.186 -2.130 20.402 1.00 95.25 204 CYS A N 1
ATOM 1610 C CA . CYS A 1 204 ? -0.405 -1.862 21.715 1.00 95.25 204 CYS A CA 1
ATOM 1611 C C . CYS A 1 204 ? -1.395 -0.693 21.696 1.00 95.25 204 CYS A C 1
ATOM 1613 O O . CYS A 1 204 ? -2.464 -0.805 22.296 1.00 95.25 204 CYS A O 1
ATOM 1615 N N . ASP A 1 205 ? -1.084 0.385 20.974 1.00 93.31 205 ASP A N 1
ATOM 1616 C CA . ASP A 1 205 ? -1.932 1.579 20.916 1.00 93.31 205 ASP A CA 1
ATOM 1617 C C . ASP A 1 205 ? -3.240 1.309 20.161 1.00 93.31 205 ASP A C 1
ATOM 1619 O O . ASP A 1 205 ? -4.315 1.732 20.595 1.00 93.31 205 ASP A O 1
ATOM 1623 N N . VAL A 1 206 ? -3.178 0.499 19.097 1.00 95.12 206 VAL A N 1
ATOM 1624 C CA . VAL A 1 206 ? -4.363 0.039 18.359 1.00 95.12 206 VAL A CA 1
ATOM 1625 C C . VAL A 1 206 ? -5.238 -0.835 19.258 1.00 95.12 206 VAL A C 1
ATOM 1627 O O . VAL A 1 206 ? -6.442 -0.599 19.357 1.00 95.12 206 VAL A O 1
ATOM 1630 N N . LEU A 1 207 ? -4.653 -1.814 19.959 1.00 95.50 207 LEU A N 1
ATOM 1631 C CA . LEU A 1 207 ? -5.403 -2.691 20.868 1.00 95.50 207 LEU A CA 1
ATOM 1632 C C . LEU A 1 207 ? -6.034 -1.909 22.019 1.00 95.50 207 LEU A C 1
ATOM 1634 O O . LEU A 1 207 ? -7.193 -2.152 22.360 1.00 95.50 207 LEU A O 1
A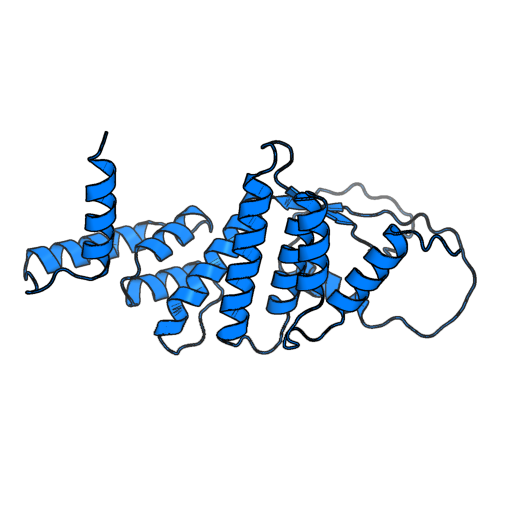TOM 1638 N N . TYR A 1 208 ? -5.299 -0.961 22.598 1.00 95.75 208 TYR A N 1
ATOM 1639 C CA . TYR A 1 208 ? -5.807 -0.091 23.649 1.00 95.75 208 TYR A CA 1
ATOM 1640 C C . TYR A 1 208 ? -6.989 0.748 23.150 1.00 95.75 208 TYR A C 1
ATOM 1642 O O . TYR A 1 208 ? -8.042 0.767 23.792 1.00 95.75 208 TYR A O 1
ATOM 1650 N N . ALA A 1 209 ? -6.854 1.386 21.984 1.00 94.88 209 ALA A N 1
ATOM 1651 C CA . ALA A 1 209 ? -7.913 2.194 21.392 1.00 94.88 209 ALA A CA 1
ATOM 1652 C C . ALA A 1 209 ? -9.165 1.363 21.076 1.00 94.88 209 ALA A C 1
ATOM 1654 O O . ALA A 1 209 ? -10.260 1.741 21.489 1.00 94.88 209 ALA A O 1
ATOM 1655 N N . VAL A 1 210 ? -9.011 0.209 20.416 1.00 94.19 210 VAL A N 1
ATOM 1656 C CA . VAL A 1 210 ? -10.129 -0.697 20.094 1.00 94.19 210 VAL A CA 1
ATOM 1657 C C . VAL A 1 210 ? -10.818 -1.186 21.364 1.00 94.19 210 VAL A C 1
ATOM 1659 O O . VAL A 1 210 ? -12.043 -1.163 21.437 1.00 94.19 210 VAL A O 1
ATOM 1662 N N . THR A 1 211 ? -10.052 -1.589 22.380 1.00 94.12 211 THR A N 1
ATOM 1663 C CA . THR A 1 211 ? -10.609 -2.073 23.652 1.00 94.12 211 THR A CA 1
ATOM 1664 C C . THR A 1 211 ? -11.401 -0.975 24.353 1.00 94.12 211 THR A C 1
ATOM 1666 O O . THR A 1 211 ? -12.524 -1.212 24.792 1.00 94.12 211 THR A O 1
ATOM 1669 N N . ARG A 1 212 ? -10.851 0.243 24.421 1.00 94.31 212 ARG A N 1
ATOM 1670 C CA . ARG A 1 212 ? -11.537 1.390 25.019 1.00 94.31 212 ARG A CA 1
ATOM 1671 C C . ARG A 1 212 ? -12.845 1.691 24.292 1.00 94.31 212 ARG A C 1
ATOM 1673 O O . ARG A 1 212 ? -13.877 1.813 24.941 1.00 94.31 212 ARG A O 1
ATOM 1680 N N . GLU A 1 213 ? -12.824 1.786 22.963 1.00 92.25 213 GLU A N 1
ATOM 1681 C CA . GLU A 1 213 ? -14.037 2.072 22.189 1.00 92.25 213 GLU A CA 1
ATOM 1682 C C . GLU A 1 213 ? -15.060 0.934 22.262 1.00 92.25 213 GLU A C 1
ATOM 1684 O O . GLU A 1 213 ? -16.255 1.204 22.315 1.00 92.25 213 GLU A O 1
ATOM 1689 N N . ALA A 1 214 ? -14.623 -0.327 22.317 1.00 90.69 214 ALA A N 1
ATOM 1690 C CA . ALA A 1 214 ? -15.518 -1.466 22.504 1.00 90.69 214 ALA A CA 1
ATOM 1691 C C . ALA A 1 214 ? -16.245 -1.404 23.857 1.00 90.69 214 ALA A C 1
ATOM 1693 O O . ALA A 1 214 ? -17.455 -1.600 23.899 1.00 90.69 214 ALA A O 1
ATOM 1694 N N . ILE A 1 215 ? -15.532 -1.068 24.940 1.00 93.06 215 ILE A N 1
ATOM 1695 C CA . ILE A 1 215 ? -16.133 -0.870 26.268 1.00 93.06 215 ILE A CA 1
ATOM 1696 C C . ILE A 1 215 ? -17.141 0.284 26.238 1.00 93.06 215 ILE A C 1
ATOM 1698 O O . ILE A 1 215 ? -18.223 0.159 26.801 1.00 93.06 215 ILE A O 1
ATOM 1702 N N . MET A 1 216 ? -16.816 1.392 25.565 1.00 90.62 216 MET A N 1
ATOM 1703 C CA . MET A 1 216 ? -17.733 2.532 25.439 1.00 90.62 216 MET A CA 1
ATOM 1704 C C . MET A 1 216 ? -19.017 2.158 24.688 1.00 90.62 216 MET A C 1
ATOM 1706 O O . MET A 1 216 ? -20.097 2.555 25.106 1.00 90.62 216 MET A O 1
ATOM 1710 N N . VAL A 1 217 ? -18.905 1.374 23.612 1.00 90.06 217 VAL A N 1
ATOM 1711 C CA . VAL A 1 217 ? -20.053 0.884 22.830 1.00 90.06 217 VAL A CA 1
ATOM 1712 C C . VAL A 1 217 ? -20.909 -0.099 23.629 1.00 90.06 217 VAL A C 1
ATOM 1714 O O . VAL A 1 217 ? -22.122 -0.112 23.462 1.00 90.06 217 VAL A O 1
ATOM 1717 N N . ASP A 1 218 ? -20.304 -0.925 24.481 1.00 88.88 218 ASP A N 1
ATOM 1718 C CA . ASP A 1 218 ? -21.043 -1.843 25.357 1.00 88.88 218 ASP A CA 1
ATOM 1719 C C . ASP A 1 218 ? -21.752 -1.093 26.500 1.00 88.88 218 ASP A C 1
ATOM 1721 O O . ASP A 1 218 ? -22.891 -1.403 26.846 1.00 88.88 218 ASP A O 1
ATOM 1725 N N . ALA A 1 219 ? -21.101 -0.063 27.051 1.00 91.62 219 ALA A N 1
ATOM 1726 C CA . ALA A 1 219 ? -21.645 0.766 28.124 1.00 91.62 219 ALA A CA 1
ATOM 1727 C C . ALA A 1 219 ? -22.782 1.695 27.661 1.00 91.62 219 ALA A C 1
ATOM 1729 O O . ALA A 1 219 ? -23.727 1.912 28.420 1.00 91.62 219 ALA A O 1
ATOM 1730 N N . ASP A 1 220 ? -22.693 2.237 26.443 1.00 90.50 220 ASP A N 1
ATOM 1731 C CA . ASP A 1 220 ? -23.714 3.094 25.827 1.00 90.50 220 ASP A CA 1
ATOM 1732 C C . ASP A 1 220 ? -23.961 2.674 24.364 1.00 90.50 220 ASP A C 1
ATOM 1734 O O . ASP A 1 220 ? -23.335 3.204 23.436 1.00 90.50 220 ASP A O 1
ATOM 1738 N N . PRO A 1 221 ? -24.833 1.671 24.137 1.00 87.44 221 PRO A N 1
ATOM 1739 C CA . PRO A 1 221 ? -25.039 1.097 22.814 1.00 87.44 221 PRO A CA 1
ATOM 1740 C C . PRO A 1 221 ? -25.678 2.098 21.841 1.00 87.44 221 PRO A C 1
ATOM 1742 O O . PRO A 1 221 ? -26.815 2.527 22.058 1.00 87.44 221 PRO A O 1
ATOM 1745 N N . PRO A 1 222 ? -25.012 2.437 20.721 1.00 86.31 222 PRO A N 1
ATOM 1746 C CA . PRO A 1 222 ? -25.609 3.294 19.707 1.00 86.31 222 PRO A CA 1
ATOM 1747 C C . PRO A 1 222 ? -26.740 2.559 18.970 1.00 86.31 222 PRO A C 1
ATOM 1749 O O . PRO A 1 222 ? -26.676 1.347 18.763 1.00 86.31 222 PRO A O 1
ATOM 1752 N N . GLU A 1 223 ? -27.741 3.303 18.482 1.00 85.56 223 GLU A N 1
ATOM 1753 C CA . GLU A 1 223 ? -28.859 2.740 17.698 1.00 85.56 223 GLU A CA 1
ATOM 1754 C C . GLU A 1 223 ? -28.387 1.966 16.458 1.00 85.56 223 GLU A C 1
ATOM 1756 O O . GLU A 1 223 ? -29.015 1.002 16.024 1.00 85.56 223 GLU A O 1
ATOM 1761 N N . THR A 1 224 ? -27.266 2.398 15.876 1.00 83.38 224 THR A N 1
ATOM 1762 C CA . THR A 1 224 ? -26.608 1.730 14.755 1.00 83.38 224 THR A CA 1
ATOM 1763 C C . THR A 1 224 ? -25.190 1.339 15.167 1.00 83.38 224 THR A C 1
ATOM 1765 O O . THR A 1 224 ? -24.454 2.204 15.651 1.00 83.38 224 THR A O 1
ATOM 1768 N N . PRO A 1 225 ? -24.755 0.079 14.948 1.00 82.69 225 PRO A N 1
ATOM 1769 C CA . PRO A 1 225 ? -23.405 -0.342 15.304 1.00 82.69 225 PRO A CA 1
ATOM 1770 C C . PRO A 1 225 ? -22.350 0.538 14.617 1.00 82.69 225 PRO A C 1
ATOM 1772 O O . PRO A 1 225 ? -22.550 0.916 13.460 1.00 82.69 225 PRO A O 1
ATOM 1775 N N . PRO A 1 226 ? -21.210 0.843 15.256 1.00 85.81 226 PRO A N 1
ATOM 1776 C CA . PRO A 1 226 ? -20.158 1.631 14.621 1.00 85.81 226 PRO A CA 1
ATOM 1777 C C . PRO A 1 226 ? -19.681 1.005 13.305 1.00 85.81 226 PRO A C 1
ATOM 1779 O O . PRO A 1 226 ? -19.623 -0.219 13.180 1.00 85.81 226 PRO A O 1
ATOM 1782 N N . GLY A 1 227 ? -19.287 1.831 12.330 1.00 81.94 227 GLY A N 1
ATOM 1783 C CA . GLY A 1 227 ? -18.865 1.353 11.005 1.00 81.94 227 GLY A CA 1
ATOM 1784 C C . GLY A 1 227 ? -17.760 0.288 11.060 1.00 81.94 227 GLY A C 1
ATOM 1785 O O . GLY A 1 227 ? -17.852 -0.727 10.370 1.00 81.94 227 GLY A O 1
ATOM 1786 N N . TRP A 1 228 ? -16.780 0.463 11.952 1.00 81.06 228 TRP A N 1
ATOM 1787 C CA . TRP A 1 228 ? -15.694 -0.499 12.179 1.00 81.06 228 TRP A CA 1
ATOM 1788 C C . TRP A 1 228 ? -16.186 -1.844 12.751 1.00 81.06 228 TRP A C 1
ATOM 1790 O O . TRP A 1 228 ? -15.648 -2.897 12.420 1.00 81.06 228 TRP A O 1
ATOM 1800 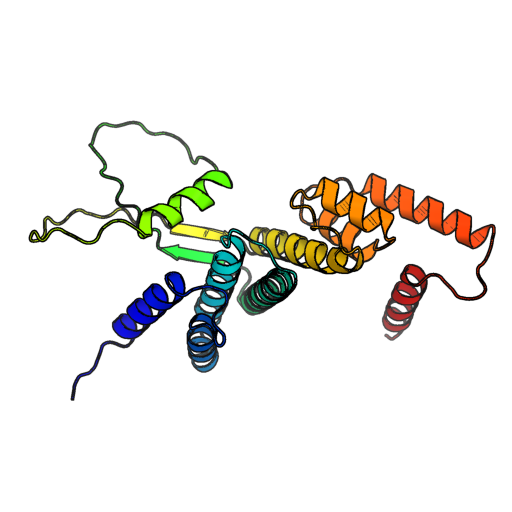N N . VAL A 1 229 ? -17.269 -1.850 13.536 1.00 82.38 229 VAL A N 1
ATOM 1801 C CA . VAL A 1 229 ? -17.913 -3.083 14.027 1.00 82.38 229 VAL A CA 1
ATOM 1802 C C . VAL A 1 229 ? -18.702 -3.765 12.908 1.00 82.38 229 VAL A C 1
ATOM 1804 O O . VAL A 1 229 ? -18.607 -4.981 12.730 1.00 82.38 229 VAL A O 1
ATOM 1807 N N . GLN A 1 230 ? -19.454 -2.995 12.113 1.00 80.25 230 GLN A N 1
ATOM 1808 C CA . GLN A 1 230 ? -20.245 -3.534 10.999 1.00 80.25 230 GLN A CA 1
ATOM 1809 C C . GLN A 1 230 ? -19.369 -4.228 9.946 1.00 80.25 230 GLN A C 1
ATOM 1811 O O . GLN A 1 230 ? -19.729 -5.292 9.432 1.00 80.25 230 GLN A O 1
ATOM 1816 N N . LEU A 1 231 ? -18.214 -3.638 9.624 1.00 69.94 231 LEU A N 1
ATOM 1817 C CA . LEU A 1 231 ? -17.225 -4.211 8.706 1.00 69.94 231 LEU A CA 1
ATOM 1818 C C . LEU A 1 231 ? -16.733 -5.583 9.191 1.00 69.94 231 LEU A C 1
ATOM 1820 O O . LEU A 1 231 ? -16.684 -6.533 8.403 1.00 69.94 231 LEU A O 1
ATOM 1824 N N . ASN A 1 232 ? -16.479 -5.718 10.493 1.00 68.19 232 ASN A N 1
ATOM 1825 C CA . ASN A 1 232 ? -16.041 -6.968 11.110 1.00 68.19 232 ASN A CA 1
ATOM 1826 C C . ASN A 1 232 ? -17.135 -8.041 11.138 1.00 68.19 232 ASN A C 1
ATOM 1828 O O . ASN A 1 232 ? -16.876 -9.193 10.786 1.00 68.19 232 ASN A O 1
ATOM 1832 N N . GLN A 1 233 ? -18.382 -7.676 11.447 1.00 64.44 233 GLN A N 1
ATOM 1833 C CA . GLN A 1 233 ? -19.511 -8.616 11.426 1.00 64.44 233 GLN A CA 1
ATOM 1834 C C . GLN A 1 233 ? -19.749 -9.211 10.029 1.00 64.44 233 GLN A C 1
ATOM 1836 O O . GLN A 1 233 ? -19.993 -10.412 9.896 1.00 64.44 233 GLN A O 1
ATOM 1841 N N . ARG A 1 234 ? -19.601 -8.406 8.965 1.00 59.84 234 ARG A N 1
ATOM 1842 C CA . ARG A 1 234 ? -19.692 -8.892 7.574 1.00 59.84 234 ARG A CA 1
ATOM 1843 C C . ARG A 1 234 ? -18.601 -9.906 7.218 1.00 59.84 234 ARG A C 1
ATOM 1845 O O . ARG A 1 234 ? -18.834 -10.752 6.356 1.00 59.84 234 ARG A O 1
ATOM 1852 N N . ARG A 1 235 ? -17.418 -9.815 7.833 1.00 56.81 235 ARG A N 1
ATOM 1853 C CA . ARG A 1 235 ? -16.305 -10.758 7.625 1.00 56.81 235 ARG A CA 1
ATOM 1854 C C . ARG A 1 235 ? -16.489 -12.031 8.456 1.00 56.81 235 ARG A C 1
ATOM 1856 O O . ARG A 1 235 ? -16.354 -13.123 7.911 1.00 56.81 235 ARG A O 1
ATOM 1863 N N . ALA A 1 236 ? -16.903 -11.908 9.718 1.00 54.25 236 ALA A N 1
ATOM 1864 C CA . ALA A 1 236 ? -17.195 -13.047 10.592 1.00 54.25 236 ALA A CA 1
ATOM 1865 C C . ALA A 1 236 ? -18.343 -13.922 10.053 1.00 54.25 236 ALA A C 1
ATOM 1867 O O . ALA A 1 236 ? -18.229 -15.144 10.026 1.00 54.25 236 ALA A O 1
ATOM 1868 N N . GLY A 1 237 ? -19.402 -13.311 9.506 1.00 50.81 237 GLY A N 1
ATOM 1869 C CA . GLY A 1 237 ? -20.499 -14.049 8.868 1.00 50.81 237 GLY A CA 1
ATOM 1870 C C . GLY A 1 237 ? -20.084 -14.869 7.635 1.00 50.81 237 GLY A C 1
ATOM 1871 O O . GLY A 1 237 ? -20.779 -15.816 7.279 1.00 50.81 237 GLY A O 1
ATOM 1872 N N . LYS A 1 238 ? -18.948 -14.546 6.997 1.00 50.16 238 LYS A N 1
ATOM 1873 C CA . LYS A 1 238 ? -18.387 -15.310 5.866 1.00 50.16 238 LYS A CA 1
ATOM 1874 C C . LYS A 1 238 ? -17.456 -16.444 6.306 1.00 50.16 238 LYS A C 1
ATOM 1876 O O . LYS A 1 238 ? -17.352 -17.427 5.584 1.00 50.16 238 LYS A O 1
ATOM 1881 N N . LEU A 1 239 ? -16.820 -16.331 7.474 1.00 45.84 239 LEU A N 1
ATOM 1882 C CA . LEU A 1 239 ? -15.970 -17.378 8.066 1.00 45.84 239 LEU A CA 1
ATOM 1883 C C . LEU A 1 239 ? -16.778 -18.515 8.716 1.00 45.84 239 LEU A C 1
ATOM 1885 O O . LEU A 1 239 ? -16.234 -19.584 8.958 1.00 45.84 239 LEU A O 1
ATOM 1889 N N . CYS A 1 240 ? -18.081 -18.322 8.947 1.00 38.19 240 CYS A N 1
ATOM 1890 C CA . CYS A 1 240 ? -18.985 -19.369 9.435 1.00 38.19 240 CYS A CA 1
ATOM 1891 C C . CYS A 1 240 ? -19.637 -20.215 8.321 1.00 38.19 240 CYS A C 1
ATOM 1893 O O . CYS A 1 240 ? -20.578 -20.960 8.600 1.00 38.19 240 CYS A O 1
ATOM 1895 N N . ILE A 1 241 ? -19.177 -20.123 7.066 1.00 42.31 241 ILE A N 1
ATOM 1896 C CA . ILE A 1 241 ? -19.644 -20.995 5.979 1.00 42.31 241 ILE A CA 1
ATOM 1897 C C . ILE A 1 241 ? -18.491 -21.895 5.509 1.00 42.31 241 ILE A C 1
ATOM 1899 O O . ILE A 1 241 ? -17.714 -21.507 4.640 1.00 42.31 241 ILE A O 1
ATOM 1903 N N . LYS A 1 242 ? -18.534 -23.124 6.046 1.00 35.66 242 LYS A N 1
ATOM 1904 C CA . LYS A 1 242 ? -17.748 -24.348 5.786 1.00 35.66 242 LYS A CA 1
ATOM 1905 C C . LYS A 1 242 ? -16.419 -24.500 6.516 1.00 35.66 242 LYS A C 1
ATOM 1907 O O . LYS A 1 242 ? -15.413 -23.920 6.068 1.00 35.66 242 LYS A O 1
#